Protein AF-A0A7R7FS50-F1 (afdb_monomer_lite)

Organism: NCBI:txid60035

Structure (mmCIF, N/CA/C/O backbone):
data_AF-A0A7R7FS50-F1
#
_entry.id   AF-A0A7R7FS50-F1
#
loop_
_atom_site.group_PDB
_atom_site.id
_atom_site.type_symbol
_atom_site.label_atom_id
_atom_site.label_alt_id
_atom_site.label_comp_id
_atom_site.label_asym_id
_atom_site.label_entity_id
_atom_site.label_seq_id
_atom_site.pdbx_PDB_ins_code
_atom_site.Cartn_x
_atom_site.Cartn_y
_atom_site.Cartn_z
_atom_site.occupancy
_atom_site.B_iso_or_equiv
_atom_site.auth_seq_id
_atom_site.auth_comp_id
_atom_site.auth_asym_id
_atom_site.auth_atom_id
_atom_site.pdbx_PDB_model_num
ATOM 1 N N . MET A 1 1 ? 11.900 14.984 -13.891 1.00 43.25 1 MET A N 1
ATOM 2 C CA . MET A 1 1 ? 12.044 14.914 -12.417 1.00 43.25 1 MET A CA 1
ATOM 3 C C . MET A 1 1 ? 12.716 13.586 -12.101 1.00 43.25 1 MET A C 1
ATOM 5 O O . MET A 1 1 ? 12.236 12.575 -12.598 1.00 43.25 1 MET A O 1
ATOM 9 N N . GLU A 1 2 ? 13.851 13.579 -11.398 1.00 36.06 2 GLU A N 1
ATOM 10 C CA . GLU A 1 2 ? 14.455 12.322 -10.924 1.00 36.06 2 GLU A CA 1
ATOM 11 C C . GLU A 1 2 ? 13.645 11.821 -9.727 1.00 36.06 2 GLU A C 1
ATOM 13 O O . GLU A 1 2 ? 13.355 12.593 -8.813 1.00 36.06 2 GLU A O 1
ATOM 18 N N . MET A 1 3 ? 13.233 10.554 -9.756 1.00 48.72 3 MET A N 1
ATOM 19 C CA . MET A 1 3 ? 12.526 9.918 -8.646 1.00 48.72 3 MET A CA 1
ATOM 20 C C . MET A 1 3 ? 13.465 8.904 -7.983 1.00 48.72 3 MET A C 1
ATOM 22 O O . MET A 1 3 ? 13.427 7.722 -8.329 1.00 48.72 3 MET A O 1
ATOM 26 N N . PRO A 1 4 ? 14.339 9.348 -7.057 1.00 40.06 4 PRO A N 1
ATOM 27 C CA . PRO A 1 4 ? 15.433 8.528 -6.529 1.00 40.06 4 PRO A CA 1
ATOM 28 C C . PRO A 1 4 ? 14.959 7.191 -5.937 1.00 40.06 4 PRO A C 1
ATOM 30 O O . PRO A 1 4 ? 15.647 6.187 -6.094 1.00 40.06 4 PRO A O 1
ATOM 33 N N . TRP A 1 5 ? 13.746 7.161 -5.375 1.00 49.28 5 TRP A N 1
ATOM 34 C CA . TRP A 1 5 ? 13.101 5.987 -4.777 1.00 49.28 5 TRP A CA 1
ATOM 35 C C . TRP A 1 5 ? 12.832 4.826 -5.745 1.00 49.28 5 TRP A C 1
ATOM 37 O O . TRP A 1 5 ? 12.858 3.676 -5.323 1.00 49.28 5 TRP A O 1
ATOM 47 N N . PHE A 1 6 ? 12.578 5.106 -7.028 1.00 50.28 6 PHE A N 1
ATOM 48 C CA . PHE A 1 6 ? 12.274 4.073 -8.029 1.00 50.28 6 PHE A CA 1
ATOM 49 C C . PHE A 1 6 ? 13.519 3.546 -8.751 1.00 50.28 6 PHE A C 1
ATOM 51 O O . PHE A 1 6 ? 13.531 2.425 -9.246 1.00 50.28 6 PHE A O 1
ATOM 58 N N . SER A 1 7 ? 14.598 4.333 -8.773 1.00 41.69 7 SER A N 1
ATOM 59 C CA . SER A 1 7 ? 15.843 4.012 -9.490 1.00 41.69 7 SER A CA 1
ATOM 60 C C . SER A 1 7 ? 16.731 2.957 -8.806 1.00 41.69 7 SER A C 1
ATOM 62 O O . SER A 1 7 ? 17.892 2.786 -9.179 1.00 41.69 7 SER A O 1
ATOM 64 N N . GLY A 1 8 ? 16.233 2.291 -7.758 1.00 39.88 8 GLY A N 1
ATOM 65 C CA . GLY A 1 8 ? 16.996 1.330 -6.957 1.00 39.88 8 GLY A CA 1
ATOM 66 C C . GLY A 1 8 ? 18.220 1.916 -6.242 1.00 39.88 8 GLY A C 1
ATOM 67 O O . GLY A 1 8 ? 19.091 1.177 -5.787 1.00 39.88 8 GLY A O 1
ATOM 68 N N . LYS A 1 9 ? 18.312 3.247 -6.139 1.00 36.94 9 LYS A N 1
ATOM 69 C CA . LYS A 1 9 ? 19.295 3.933 -5.302 1.00 36.94 9 LYS A CA 1
ATOM 70 C C . LYS A 1 9 ? 18.678 4.134 -3.928 1.00 36.94 9 LYS A C 1
ATOM 72 O O . LYS A 1 9 ? 17.971 5.112 -3.694 1.00 36.94 9 LYS A O 1
ATOM 77 N N . SER A 1 10 ? 18.960 3.201 -3.023 1.00 39.00 10 SER A N 1
ATOM 78 C CA . SER A 1 10 ? 18.678 3.372 -1.599 1.00 39.00 10 SER A CA 1
ATOM 79 C C . SER A 1 10 ? 19.151 4.764 -1.132 1.00 39.00 10 SER A C 1
ATOM 81 O O . SER A 1 10 ? 20.279 5.150 -1.467 1.00 39.00 10 SER A O 1
ATOM 83 N N . PRO A 1 11 ? 18.364 5.514 -0.331 1.00 37.94 11 PRO A N 1
ATOM 84 C CA . PRO A 1 11 ? 18.741 6.846 0.172 1.00 37.94 11 PRO A CA 1
ATOM 85 C C . PRO A 1 11 ? 20.027 6.850 1.007 1.00 37.94 11 PRO A C 1
ATOM 87 O O . PRO A 1 11 ? 20.570 7.904 1.324 1.00 37.94 11 PRO A O 1
ATOM 90 N N . LEU A 1 12 ? 20.497 5.661 1.385 1.00 40.88 12 LEU A N 1
ATOM 91 C CA . LEU A 1 12 ? 21.656 5.415 2.223 1.00 40.88 12 LEU A CA 1
ATOM 92 C C . LEU A 1 12 ? 22.654 4.505 1.498 1.00 40.88 12 LEU A C 1
ATOM 94 O O . LEU A 1 12 ? 23.043 3.456 1.999 1.00 40.88 12 LEU A O 1
ATOM 98 N N . SER A 1 13 ? 23.095 4.905 0.306 1.00 29.62 13 SER A N 1
ATOM 99 C CA . SER A 1 13 ? 24.403 4.452 -0.177 1.00 29.62 13 SER A CA 1
ATOM 100 C C . SER A 1 13 ? 25.470 5.274 0.559 1.00 29.62 13 SER A C 1
ATOM 102 O O . SER A 1 13 ? 25.465 6.500 0.417 1.00 29.62 13 SER A O 1
ATOM 104 N N . PRO A 1 14 ? 26.363 4.676 1.374 1.00 32.22 14 PRO A N 1
ATOM 105 C CA . PRO A 1 14 ? 27.350 5.454 2.101 1.00 32.22 14 PRO A CA 1
ATOM 106 C C . PRO A 1 14 ? 28.337 6.055 1.103 1.00 32.22 14 PRO A C 1
ATOM 108 O O . PRO A 1 14 ? 29.072 5.340 0.419 1.00 32.22 14 PRO A O 1
ATOM 111 N N . LEU A 1 15 ? 28.357 7.387 1.036 1.00 31.69 15 LEU A N 1
ATOM 112 C CA . LEU A 1 15 ? 29.462 8.132 0.451 1.00 31.69 15 LEU A CA 1
ATOM 113 C C . LEU A 1 15 ? 30.752 7.653 1.124 1.00 31.69 15 LEU A C 1
ATOM 115 O O . LEU A 1 15 ? 30.942 7.776 2.336 1.00 31.69 15 LEU A O 1
ATOM 119 N N . ARG A 1 16 ? 31.615 7.036 0.316 1.00 29.34 16 ARG A N 1
ATOM 120 C CA . ARG A 1 16 ? 32.958 6.615 0.704 1.00 29.34 16 ARG A CA 1
ATOM 121 C C . ARG A 1 16 ? 33.736 7.814 1.258 1.00 29.34 16 ARG A C 1
ATOM 123 O O . ARG A 1 16 ? 33.686 8.912 0.716 1.00 29.34 16 ARG A O 1
ATOM 130 N N . LYS A 1 17 ? 34.458 7.534 2.342 1.00 32.69 17 LYS A N 1
ATOM 131 C CA . LYS A 1 17 ? 35.290 8.427 3.155 1.00 32.69 17 LYS A CA 1
ATOM 132 C C . LYS A 1 17 ? 36.270 9.304 2.359 1.00 32.69 17 LYS A C 1
ATOM 134 O O . LYS A 1 17 ? 37.026 8.804 1.534 1.00 32.69 17 LYS A O 1
ATOM 139 N N . GLY A 1 18 ? 36.360 10.554 2.801 1.00 28.12 18 GLY A N 1
ATOM 140 C CA . GLY A 1 18 ? 37.523 11.449 2.769 1.00 28.12 18 GLY A CA 1
ATOM 141 C C . GLY A 1 18 ? 37.130 12.659 3.622 1.00 28.12 18 GLY A C 1
ATOM 142 O O . GLY A 1 18 ? 36.279 13.432 3.216 1.00 28.12 18 GLY A O 1
ATOM 143 N N . GLY A 1 19 ? 37.434 12.716 4.917 1.00 28.42 19 GLY A N 1
ATOM 144 C CA . GLY A 1 19 ? 38.768 12.965 5.448 1.00 28.42 19 GLY A CA 1
ATOM 145 C C . GLY A 1 19 ? 38.993 14.477 5.539 1.00 28.42 19 GLY A C 1
ATOM 146 O O . GLY A 1 19 ? 39.417 15.061 4.557 1.00 28.42 19 GLY A O 1
ATOM 147 N N . ASN A 1 20 ? 38.665 15.121 6.666 1.00 29.22 20 ASN A N 1
ATOM 148 C CA . ASN A 1 20 ? 39.651 15.703 7.585 1.00 29.22 20 ASN A CA 1
ATOM 149 C C . ASN A 1 20 ? 38.975 16.439 8.756 1.00 29.22 20 ASN A C 1
ATOM 151 O O . ASN A 1 20 ? 37.911 17.037 8.629 1.00 29.22 20 ASN A O 1
ATOM 155 N N . VAL A 1 21 ? 39.645 16.365 9.898 1.00 32.06 21 VAL A N 1
ATOM 156 C CA . VAL A 1 21 ? 39.327 16.990 11.185 1.00 32.06 21 VAL A CA 1
ATOM 157 C C . VAL A 1 21 ? 39.655 18.486 11.147 1.00 32.06 21 VAL A C 1
ATOM 159 O O . VAL A 1 21 ? 40.710 18.847 10.629 1.00 32.06 21 VAL A O 1
ATOM 162 N N . ARG A 1 22 ? 38.835 19.338 11.788 1.00 29.42 22 ARG A N 1
ATOM 163 C CA . ARG A 1 22 ? 39.325 20.441 12.643 1.00 29.42 22 ARG A CA 1
ATOM 164 C C . ARG A 1 22 ? 38.236 21.059 13.528 1.00 29.42 22 ARG A C 1
ATOM 166 O O . ARG A 1 22 ? 37.113 21.303 13.108 1.00 29.42 22 ARG A O 1
ATOM 173 N N . SER A 1 23 ? 38.650 21.264 14.770 1.00 28.98 23 SER A N 1
ATOM 174 C CA . SER A 1 23 ? 37.962 21.755 15.964 1.00 28.98 23 SER A CA 1
ATOM 175 C C . SER A 1 23 ? 37.723 23.275 15.951 1.00 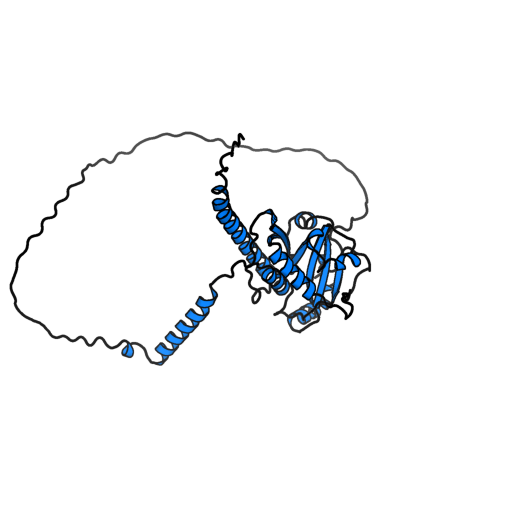28.98 23 SER A C 1
ATOM 177 O O . SER A 1 23 ? 38.496 23.999 15.328 1.00 28.98 23 SER A O 1
ATOM 179 N N . GLY A 1 24 ? 36.738 23.773 16.718 1.00 27.61 24 GLY A N 1
ATOM 180 C CA . GLY A 1 24 ? 36.554 25.217 16.950 1.00 27.61 24 GLY A CA 1
ATOM 181 C C . GLY A 1 24 ? 35.410 25.605 17.906 1.00 27.61 24 GLY A C 1
ATOM 182 O O . GLY A 1 24 ? 34.268 25.706 17.492 1.00 27.61 24 GLY A O 1
ATOM 183 N N . ALA A 1 25 ? 35.782 25.778 19.177 1.00 28.25 25 ALA A N 1
ATOM 184 C CA . ALA A 1 25 ? 35.252 26.561 20.311 1.00 28.25 25 ALA A CA 1
ATOM 185 C C . ALA A 1 25 ? 33.887 27.324 20.321 1.00 28.25 25 ALA A C 1
ATOM 187 O O . ALA A 1 25 ? 33.576 28.111 19.438 1.00 28.25 25 ALA A O 1
ATOM 188 N N . ALA A 1 26 ? 33.244 27.201 21.501 1.00 26.77 26 ALA A N 1
ATOM 189 C CA . ALA A 1 26 ? 32.673 28.226 22.410 1.00 26.77 26 ALA A CA 1
ATOM 190 C C . ALA A 1 26 ? 31.344 28.993 22.129 1.00 26.77 26 ALA A C 1
ATOM 192 O O . ALA A 1 26 ? 31.179 29.716 21.156 1.00 26.77 26 ALA A O 1
ATOM 193 N N . LEU A 1 27 ? 30.448 28.871 23.129 1.00 28.39 27 LEU A N 1
ATOM 194 C CA . LEU A 1 27 ? 29.268 29.679 23.539 1.00 28.39 27 LEU A CA 1
ATOM 195 C C . LEU A 1 27 ? 29.688 31.080 24.093 1.00 28.39 27 LEU A C 1
ATOM 197 O O . LEU A 1 27 ? 30.894 31.225 24.304 1.00 28.39 27 LEU A O 1
ATOM 201 N N . PRO A 1 28 ? 28.805 32.076 24.430 1.00 39.47 28 PRO A N 1
ATOM 202 C CA . PRO A 1 28 ? 27.454 31.926 25.027 1.00 39.47 28 PRO A CA 1
ATOM 203 C C . PRO A 1 28 ? 26.376 33.009 24.724 1.00 39.47 28 PRO A C 1
ATOM 205 O O . PRO A 1 28 ? 26.624 34.008 24.060 1.00 39.47 28 PRO A O 1
ATOM 208 N N . GLY A 1 29 ? 25.170 32.829 25.296 1.00 26.95 29 GLY A N 1
ATOM 209 C CA . GLY A 1 29 ? 24.178 33.904 25.473 1.00 26.95 29 GLY A CA 1
ATOM 210 C C . GLY A 1 29 ? 22.753 33.432 25.804 1.00 26.95 29 GLY A C 1
ATOM 211 O O . GLY A 1 29 ? 21.939 33.260 24.905 1.00 26.95 29 GLY A O 1
ATOM 212 N N . GLN A 1 30 ? 22.452 33.235 27.093 1.00 27.72 30 GLN A N 1
ATOM 213 C CA . GLN A 1 30 ? 21.102 33.053 27.653 1.00 27.72 30 GLN A CA 1
ATOM 214 C C . GLN A 1 30 ? 20.468 34.414 27.981 1.00 27.72 30 GLN A C 1
ATOM 216 O O . GLN A 1 30 ? 21.164 35.276 28.512 1.00 27.72 30 GLN A O 1
ATOM 221 N N . ILE A 1 31 ? 19.147 34.558 27.812 1.00 29.30 31 ILE A N 1
ATOM 222 C CA . ILE A 1 31 ? 18.320 35.454 28.640 1.00 29.30 31 ILE A CA 1
ATOM 223 C C . ILE A 1 31 ? 17.044 34.702 29.036 1.00 29.30 31 ILE A C 1
ATOM 225 O O . ILE A 1 31 ? 16.291 34.215 28.195 1.00 29.30 31 ILE A O 1
ATOM 229 N N . ALA A 1 32 ? 16.856 34.598 30.348 1.00 25.64 32 ALA A N 1
ATOM 230 C CA . ALA A 1 32 ? 15.690 34.081 31.046 1.00 25.64 32 ALA A CA 1
ATOM 231 C C . ALA A 1 32 ? 14.732 35.226 31.415 1.00 25.64 32 ALA A C 1
ATOM 233 O O . ALA A 1 32 ? 15.186 36.356 31.588 1.00 25.64 32 ALA A O 1
ATOM 234 N N . SER A 1 33 ? 13.441 34.932 31.617 1.00 29.06 33 SER A N 1
ATOM 235 C CA . SER A 1 33 ? 12.710 35.226 32.872 1.00 29.06 33 SER A CA 1
ATOM 236 C C . SER A 1 33 ? 11.187 35.018 32.742 1.00 29.06 33 SER A C 1
ATOM 238 O O . SER A 1 33 ? 10.494 35.719 32.015 1.00 29.06 33 SER A O 1
ATOM 240 N N . ASP A 1 34 ? 10.684 34.044 33.504 1.00 27.11 34 ASP A N 1
ATOM 241 C CA . ASP A 1 34 ? 9.393 34.055 34.220 1.00 27.11 34 ASP A CA 1
ATOM 242 C C . ASP A 1 34 ? 9.745 34.431 35.681 1.00 27.11 34 ASP A C 1
ATOM 244 O O . ASP A 1 34 ? 10.837 34.044 36.122 1.00 27.11 34 ASP A O 1
ATOM 248 N N . PRO A 1 35 ? 8.935 35.207 36.434 1.00 37.59 35 PRO A N 1
ATOM 249 C CA . PRO A 1 35 ? 8.005 34.562 37.371 1.00 37.59 35 PRO A CA 1
ATOM 250 C C . PRO A 1 35 ? 6.682 35.318 37.662 1.00 37.59 35 PRO A C 1
ATOM 252 O O . PRO A 1 35 ? 6.631 36.521 37.905 1.00 37.59 35 PRO A O 1
ATOM 255 N N . ARG A 1 36 ? 5.616 34.518 37.766 1.00 27.38 36 ARG A N 1
ATOM 256 C CA . ARG A 1 36 ? 4.450 34.566 38.687 1.00 27.38 36 ARG A CA 1
ATOM 257 C C . ARG A 1 36 ? 4.475 35.586 39.861 1.00 27.38 36 ARG A C 1
ATOM 259 O O . ARG A 1 36 ? 5.407 35.568 40.657 1.00 27.38 36 ARG A O 1
ATOM 266 N N . ASN A 1 37 ? 3.329 36.251 40.120 1.00 26.20 37 ASN A N 1
ATOM 267 C CA . ASN A 1 37 ? 2.380 36.018 41.251 1.00 26.20 37 ASN A CA 1
ATOM 268 C C . ASN A 1 37 ? 1.694 37.297 41.837 1.00 26.20 37 ASN A C 1
ATOM 270 O O . ASN A 1 37 ? 2.264 38.379 41.833 1.00 26.20 37 ASN A O 1
ATOM 274 N N . CYS A 1 38 ? 0.514 37.085 42.450 1.00 25.36 38 CYS A N 1
ATOM 275 C CA . CYS A 1 38 ? -0.166 37.865 43.516 1.00 25.36 38 CYS A CA 1
ATOM 276 C C . CYS A 1 38 ? -1.097 39.078 43.220 1.00 25.36 38 CYS A C 1
ATOM 278 O O . CYS A 1 38 ? -0.702 40.234 43.234 1.00 25.36 38 CYS A O 1
ATOM 280 N N . SER A 1 39 ? -2.400 38.767 43.120 1.00 26.92 39 SER A N 1
ATOM 281 C CA . SER A 1 39 ? -3.546 39.220 43.957 1.00 26.92 39 SER A CA 1
ATOM 282 C C . SER A 1 39 ? -3.493 40.557 44.741 1.00 26.92 39 SER A C 1
ATOM 284 O O . SER A 1 39 ? -2.691 40.685 45.662 1.00 26.92 39 SER A O 1
ATOM 286 N N . LYS A 1 40 ? -4.483 41.452 44.525 1.00 29.39 40 LYS A N 1
ATOM 287 C CA . LYS A 1 40 ? -5.576 41.835 45.474 1.00 29.39 40 LYS A CA 1
ATOM 288 C C . LYS A 1 40 ? -6.293 43.155 45.088 1.00 29.39 40 LYS A C 1
ATOM 290 O O . LYS A 1 40 ? -5.649 44.158 44.835 1.00 29.39 40 LYS A O 1
ATOM 295 N N . ASN A 1 41 ? -7.634 43.102 45.138 1.00 26.03 41 ASN A N 1
ATOM 296 C CA . ASN A 1 41 ? -8.652 44.105 45.533 1.00 26.03 41 ASN A CA 1
ATOM 297 C C . ASN A 1 41 ? -8.417 45.622 45.325 1.00 26.03 41 ASN A C 1
ATOM 299 O O . ASN A 1 41 ? -7.489 46.173 45.896 1.00 26.03 41 ASN A O 1
ATOM 303 N N . LEU A 1 42 ? -9.410 46.334 44.758 1.00 30.31 42 LEU A N 1
ATOM 304 C CA . LEU A 1 42 ? -10.340 47.204 45.519 1.00 30.31 42 LEU A CA 1
ATOM 305 C C . LEU A 1 42 ? -11.433 47.866 44.630 1.00 30.31 42 LEU A C 1
ATOM 307 O O . LEU A 1 42 ? -11.139 48.528 43.646 1.00 30.31 42 LEU A O 1
ATOM 311 N N . LEU A 1 43 ? -12.684 47.739 45.099 1.00 29.88 43 LEU A N 1
ATOM 312 C CA . LEU A 1 43 ? -13.812 48.696 45.076 1.00 29.88 43 LEU A CA 1
ATOM 313 C C . LEU A 1 43 ? -14.279 49.374 43.765 1.00 29.88 43 LEU A C 1
ATOM 315 O O . LEU A 1 43 ? -13.676 50.331 43.295 1.00 29.88 43 LEU A O 1
ATOM 319 N N . LYS A 1 44 ? -15.557 49.137 43.423 1.00 32.03 44 LYS A N 1
ATOM 320 C CA . LYS A 1 44 ? -16.601 50.173 43.593 1.00 32.03 44 LYS A CA 1
ATOM 321 C C . LYS A 1 44 ? -18.010 49.575 43.721 1.00 32.03 44 LYS A C 1
ATOM 323 O O . LYS A 1 44 ? -18.370 48.613 43.057 1.00 32.03 44 LYS A O 1
ATOM 328 N N . ARG A 1 45 ? -18.751 50.155 44.669 1.00 32.31 45 ARG A N 1
ATOM 329 C CA . ARG A 1 45 ? -20.096 49.815 45.154 1.00 32.31 45 ARG A CA 1
ATOM 330 C C . ARG A 1 45 ? -21.191 50.215 44.157 1.00 32.31 45 ARG A C 1
ATOM 332 O O . ARG A 1 45 ? -21.080 51.256 43.521 1.00 32.31 45 ARG A O 1
ATOM 339 N N . GLY A 1 46 ? -22.296 49.472 44.175 1.00 31.53 46 GLY A N 1
ATOM 340 C CA . GLY A 1 46 ? -23.603 49.865 43.643 1.00 31.53 46 GLY A CA 1
ATOM 341 C C . GLY A 1 46 ? -24.667 48.913 44.188 1.00 31.53 46 GLY A C 1
ATOM 342 O O . GLY A 1 46 ? -24.768 47.778 43.748 1.00 31.53 46 GLY A O 1
ATOM 343 N N . ASN A 1 47 ? -25.360 49.347 45.233 1.00 31.89 47 ASN A N 1
ATOM 344 C CA . ASN A 1 47 ? -26.277 48.584 46.077 1.00 31.89 47 ASN A CA 1
ATOM 345 C C . ASN A 1 47 ? -27.720 48.829 45.608 1.00 31.89 47 ASN A C 1
ATOM 347 O O . ASN A 1 47 ? -28.043 49.995 45.424 1.00 31.89 47 ASN A O 1
ATOM 351 N N . LEU A 1 48 ? -28.568 47.797 45.480 1.00 34.22 48 LEU A N 1
ATOM 352 C CA . LEU A 1 48 ? -30.007 47.841 45.819 1.00 34.22 48 LEU A CA 1
ATOM 353 C C . LEU A 1 48 ? -30.674 46.458 45.633 1.00 34.22 48 LEU A C 1
ATOM 355 O O . LEU A 1 48 ? -30.915 45.994 44.525 1.00 34.22 48 LEU A O 1
ATOM 359 N N . ARG A 1 49 ? -30.888 45.803 46.787 1.00 31.89 49 ARG A N 1
ATOM 360 C CA . ARG A 1 49 ? -32.090 45.079 47.275 1.00 31.89 49 ARG A CA 1
ATOM 361 C C . ARG A 1 49 ? -33.276 44.935 46.292 1.00 31.89 49 ARG A C 1
ATOM 363 O O . ARG A 1 49 ? -33.594 45.881 45.596 1.00 31.89 49 ARG A O 1
ATOM 370 N N . SER A 1 50 ? -34.108 43.890 46.293 1.00 31.44 50 SER A N 1
ATOM 371 C CA . SER A 1 50 ? -34.242 42.668 47.100 1.00 31.44 50 SER A CA 1
ATOM 372 C C . SER A 1 50 ? -35.521 41.915 46.670 1.00 31.44 50 SER A C 1
ATOM 374 O O . SER A 1 50 ? -36.467 42.549 46.219 1.00 31.44 50 SER A O 1
ATOM 376 N N . HIS A 1 51 ? -35.564 40.616 46.980 1.00 32.97 51 HIS A N 1
ATOM 377 C CA . HIS A 1 51 ? -36.742 39.767 47.246 1.00 32.97 51 HIS A CA 1
ATOM 378 C C . HIS A 1 51 ? -37.617 39.214 46.095 1.00 32.97 51 HIS A C 1
ATOM 380 O O . HIS A 1 51 ? -38.445 39.874 45.485 1.00 32.97 51 HIS A O 1
ATOM 386 N N . VAL A 1 52 ? -37.464 37.897 45.939 1.00 33.84 52 VAL A N 1
ATOM 387 C CA . VAL A 1 52 ? -38.397 36.849 45.469 1.00 33.84 52 VAL A CA 1
ATOM 388 C C . VAL A 1 52 ? -39.063 36.234 46.735 1.00 33.84 52 VAL A C 1
ATOM 390 O O . VAL A 1 52 ? -38.494 36.465 47.810 1.00 33.84 52 VAL A O 1
ATOM 393 N N . PRO A 1 53 ? -40.107 35.358 46.724 1.00 47.16 53 PRO A N 1
ATOM 394 C CA . PRO A 1 53 ? -41.189 34.997 45.770 1.00 47.16 53 PRO A CA 1
ATOM 395 C C . PRO A 1 53 ? -42.608 35.106 46.411 1.00 47.16 53 PRO A C 1
ATOM 397 O O . PRO A 1 53 ? -42.722 35.444 47.582 1.00 47.16 53 PRO A O 1
ATOM 400 N N . LEU A 1 54 ? -43.686 34.700 45.711 1.00 33.38 54 LEU A N 1
ATOM 401 C CA . LEU A 1 54 ? -44.547 33.562 46.127 1.00 33.38 54 LEU A CA 1
ATOM 402 C C . LEU A 1 54 ? -45.696 33.266 45.138 1.00 33.38 54 LEU A C 1
ATOM 404 O O . LEU A 1 54 ? -46.221 34.137 44.456 1.00 33.38 54 LEU A O 1
ATOM 408 N N . ARG A 1 55 ? -46.031 31.971 45.069 1.00 32.69 55 ARG A N 1
ATOM 409 C CA . ARG A 1 55 ? -47.071 31.311 44.262 1.00 32.69 55 ARG A CA 1
ATOM 410 C C . ARG A 1 55 ? -48.493 31.738 44.649 1.00 32.69 55 ARG A C 1
ATOM 412 O O . ARG A 1 55 ? -48.784 31.875 45.829 1.00 32.69 55 ARG A O 1
ATOM 419 N N . GLY A 1 56 ? -49.405 31.691 43.676 1.00 30.48 56 GLY A N 1
ATOM 420 C CA . GLY A 1 56 ? -50.844 31.546 43.915 1.00 30.48 56 GLY A CA 1
ATOM 421 C C . GLY A 1 56 ? -51.609 31.269 42.620 1.00 30.48 56 GLY A C 1
ATOM 422 O O . GLY A 1 56 ? -51.773 32.161 41.800 1.00 30.48 56 GLY A O 1
ATOM 423 N N . LYS A 1 57 ? -52.047 30.020 42.419 1.00 34.12 57 LYS A N 1
ATOM 424 C CA . LYS A 1 57 ? -53.087 29.656 41.443 1.00 34.12 57 LYS A CA 1
ATOM 425 C C . LYS A 1 57 ? -54.447 29.893 42.101 1.00 34.12 57 LYS A C 1
ATOM 427 O O . LYS A 1 57 ? -54.629 29.397 43.204 1.00 34.12 57 LYS A O 1
ATOM 432 N N . CYS A 1 58 ? -55.387 30.511 41.391 1.00 29.38 58 CYS A N 1
ATOM 433 C CA . CYS A 1 58 ? -56.826 30.315 41.585 1.00 29.38 58 CYS A CA 1
ATOM 434 C C . CYS A 1 58 ? -57.547 30.492 40.241 1.00 29.38 58 CYS A C 1
ATOM 436 O O . CYS A 1 58 ? -57.323 31.461 39.522 1.00 29.38 58 CYS A O 1
ATOM 438 N N . THR A 1 59 ? -58.383 29.514 39.917 1.00 34.25 59 THR A N 1
ATOM 439 C CA . THR A 1 59 ? -59.304 29.436 38.778 1.00 34.25 59 THR A CA 1
ATOM 440 C C . THR A 1 59 ? -60.737 29.551 39.293 1.00 34.25 59 THR A C 1
ATOM 442 O O . THR A 1 59 ? -61.072 28.821 40.220 1.00 34.25 59 THR A O 1
ATOM 445 N N . GLN A 1 60 ? -61.570 30.381 38.662 1.00 32.56 60 GLN A N 1
ATOM 446 C CA . GLN A 1 60 ? -63.050 30.353 38.633 1.00 32.56 60 GLN A CA 1
ATOM 447 C C . GLN A 1 60 ? -63.449 31.255 37.445 1.00 32.56 60 GLN A C 1
ATOM 449 O O . GLN A 1 60 ? -62.944 32.368 37.360 1.00 32.56 60 GLN A O 1
ATOM 454 N N . SER A 1 61 ? -64.028 30.770 36.341 1.00 31.33 61 SER A N 1
ATOM 455 C CA . SER A 1 61 ? -65.357 30.178 36.083 1.00 31.33 61 SER A CA 1
ATOM 456 C C . SER A 1 61 ? -66.456 31.219 35.820 1.00 31.33 61 SER A C 1
ATOM 458 O O . SER A 1 61 ? -66.598 32.167 36.583 1.00 31.33 61 SER A O 1
ATOM 460 N N . ASN A 1 62 ? -67.263 30.906 34.794 1.00 31.97 62 ASN A N 1
ATOM 461 C CA . ASN A 1 62 ? -68.542 31.493 34.358 1.00 31.97 62 ASN A CA 1
ATOM 462 C C . ASN A 1 62 ? -68.453 32.704 33.421 1.00 31.97 62 ASN A C 1
ATOM 464 O O . ASN A 1 62 ? -67.601 33.564 33.582 1.00 31.97 62 ASN A O 1
ATOM 468 N N . GLU A 1 63 ? -69.388 32.944 32.511 1.00 33.00 63 GLU A N 1
ATOM 469 C CA . GLU A 1 63 ? -70.217 32.158 31.583 1.00 33.00 63 GLU A CA 1
ATOM 470 C C . GLU A 1 63 ? -70.934 33.240 30.745 1.00 33.00 63 GLU A C 1
ATOM 472 O O . GLU A 1 63 ? -71.187 34.330 31.248 1.00 33.00 63 GLU A O 1
ATOM 477 N N . PHE A 1 64 ? -71.294 32.922 29.500 1.00 32.06 64 PHE A N 1
ATOM 478 C CA . PHE A 1 64 ? -72.391 33.539 28.733 1.00 32.06 64 PHE A CA 1
ATOM 479 C C . PHE A 1 64 ? -72.401 35.065 28.452 1.00 32.06 64 PHE A C 1
ATOM 481 O O . PHE A 1 64 ? -72.763 35.883 29.285 1.00 32.06 64 PHE A O 1
ATOM 488 N N . SER A 1 65 ? -72.268 35.451 27.177 1.00 34.25 65 SER A N 1
ATOM 489 C CA . SER A 1 65 ? -73.444 35.704 26.323 1.00 34.25 65 SER A CA 1
ATOM 490 C C . SER A 1 65 ? -73.034 36.151 24.914 1.00 34.25 65 SER A C 1
ATOM 492 O O . SER A 1 65 ? -72.051 36.857 24.705 1.00 34.25 65 SER A O 1
ATOM 494 N N . LYS A 1 66 ? -73.806 35.674 23.940 1.00 40.91 66 LYS A N 1
ATOM 495 C CA . LYS A 1 66 ? -73.671 35.855 22.494 1.00 40.91 66 LYS A CA 1
ATOM 496 C C . LYS A 1 66 ? -73.965 37.304 22.094 1.00 40.91 66 LYS A C 1
ATOM 498 O O . LYS A 1 66 ? -74.925 37.873 22.596 1.00 40.91 66 LYS A O 1
ATOM 503 N N . ASN A 1 67 ? -73.247 37.819 21.095 1.00 38.09 67 ASN A N 1
ATOM 504 C CA . ASN A 1 67 ? -73.869 38.487 19.947 1.00 38.09 67 ASN A CA 1
ATOM 505 C C . ASN A 1 67 ? -72.869 38.671 18.791 1.00 38.09 67 ASN A C 1
ATOM 507 O O . ASN A 1 67 ? -71.806 39.246 18.982 1.00 38.09 67 ASN A O 1
ATOM 511 N N . SER A 1 68 ? -73.259 38.132 17.623 1.00 38.06 68 SER A N 1
ATOM 512 C CA . SER A 1 68 ? -73.057 38.635 16.245 1.00 38.06 68 SER A CA 1
ATOM 513 C C . SER A 1 68 ? -71.711 39.306 15.914 1.00 38.06 68 SER A C 1
ATOM 515 O O . SER A 1 68 ? -71.377 40.337 16.476 1.00 38.06 68 SER A O 1
ATOM 517 N N . VAL A 1 69 ? -70.915 38.865 14.938 1.00 38.16 69 VAL A N 1
ATOM 518 C CA . VAL A 1 69 ? -71.234 38.728 13.507 1.00 38.16 69 VAL A CA 1
ATOM 519 C C . VAL A 1 69 ? -70.202 37.763 12.900 1.00 38.16 69 VAL A C 1
ATOM 521 O O . VAL A 1 69 ? -69.008 38.052 12.925 1.00 38.16 69 VAL A O 1
ATOM 524 N N . ILE A 1 70 ? -70.623 36.628 12.331 1.00 39.06 70 ILE A N 1
ATOM 525 C CA . ILE A 1 70 ? -69.727 35.809 11.498 1.00 39.06 70 ILE A CA 1
ATOM 526 C C . ILE A 1 70 ? -69.760 36.406 10.092 1.00 39.06 70 ILE A C 1
ATOM 528 O O . ILE A 1 70 ? -70.633 36.090 9.286 1.00 39.06 70 ILE A O 1
ATOM 532 N N . VAL A 1 71 ? -68.805 37.288 9.796 1.00 43.53 71 VAL A N 1
ATOM 533 C CA . VAL A 1 71 ? -68.448 37.605 8.412 1.00 43.53 71 VAL A CA 1
ATOM 534 C C . VAL A 1 71 ? -67.821 36.337 7.841 1.00 43.53 71 VAL A C 1
ATOM 536 O O . VAL A 1 71 ? -66.694 35.982 8.182 1.00 43.53 71 VAL A O 1
ATOM 539 N N . SER A 1 72 ? -68.563 35.620 6.998 1.00 45.12 72 SER A N 1
ATOM 540 C CA . SER A 1 72 ? -68.035 34.492 6.229 1.00 45.12 72 SER A CA 1
ATOM 541 C C . SER A 1 72 ? -67.127 35.023 5.119 1.00 45.12 72 SER A C 1
ATOM 543 O O . SER A 1 72 ? -67.473 35.044 3.942 1.00 45.12 72 SER A O 1
ATOM 545 N N . SER A 1 73 ? -65.946 35.495 5.506 1.00 45.03 73 SER A N 1
ATOM 546 C CA . SER A 1 73 ? -64.818 35.636 4.599 1.00 45.03 73 SER A CA 1
ATOM 547 C C . SER A 1 73 ? -64.176 34.257 4.491 1.00 45.03 73 SER A C 1
ATOM 549 O O . SER A 1 73 ? -63.212 33.949 5.195 1.00 45.03 73 SER A O 1
ATOM 551 N N . ARG A 1 74 ? -64.695 33.403 3.599 1.00 46.66 74 ARG A N 1
ATOM 552 C CA . ARG A 1 74 ? -63.844 32.373 2.991 1.00 46.66 74 ARG A CA 1
ATOM 553 C C . ARG A 1 74 ? -62.769 33.124 2.212 1.00 46.66 74 ARG A C 1
ATOM 555 O O . ARG A 1 74 ? -62.934 33.412 1.031 1.00 46.66 74 ARG A O 1
ATOM 562 N N . ALA A 1 75 ? -61.675 33.463 2.885 1.00 50.12 75 ALA A N 1
ATOM 563 C CA . ALA A 1 75 ? -60.427 33.699 2.196 1.00 50.12 75 ALA A CA 1
ATOM 564 C C . ALA A 1 75 ? -60.131 32.387 1.467 1.00 50.12 75 ALA A C 1
ATOM 566 O O . ALA A 1 75 ? -59.822 31.375 2.097 1.00 50.12 75 ALA A O 1
ATOM 567 N N . ASN A 1 76 ? -60.334 32.378 0.149 1.00 56.41 76 ASN A N 1
ATOM 568 C CA . ASN A 1 76 ? -59.769 31.359 -0.717 1.00 56.41 76 ASN A CA 1
ATOM 569 C C . ASN A 1 76 ? -58.265 31.407 -0.464 1.00 56.41 76 ASN A C 1
ATOM 571 O O . ASN A 1 76 ? -57.584 32.273 -1.005 1.00 56.41 76 ASN A O 1
ATOM 575 N N . VAL A 1 77 ? -57.751 30.528 0.396 1.00 59.00 77 VAL A N 1
ATOM 576 C CA . VAL A 1 77 ? -56.324 30.234 0.406 1.00 59.00 77 VAL A CA 1
ATOM 577 C C . VAL A 1 77 ? -56.101 29.583 -0.951 1.00 59.00 77 VAL A C 1
ATOM 579 O O . VAL A 1 77 ? -56.659 28.505 -1.183 1.00 59.00 77 VAL A O 1
ATOM 582 N N . PRO A 1 78 ? -55.408 30.240 -1.895 1.00 58.41 78 PRO A N 1
ATOM 583 C CA . PRO A 1 78 ? -55.150 29.608 -3.169 1.00 58.41 78 PRO A CA 1
ATOM 584 C C . PRO A 1 78 ? -54.419 28.309 -2.854 1.00 58.41 78 PRO A C 1
ATOM 586 O O . PRO A 1 78 ? -53.475 28.312 -2.056 1.00 58.41 78 PRO A O 1
ATOM 589 N N . ALA A 1 79 ? -54.878 27.193 -3.422 1.00 60.34 79 ALA A N 1
ATOM 590 C CA . ALA A 1 79 ? -54.112 25.963 -3.349 1.00 60.34 79 ALA A CA 1
ATOM 591 C C . ALA A 1 79 ? -52.668 26.303 -3.743 1.00 60.34 79 ALA A C 1
ATOM 593 O O . ALA A 1 79 ? -52.450 27.083 -4.672 1.00 60.34 79 ALA A O 1
ATOM 594 N N . LEU A 1 80 ? -51.677 25.730 -3.053 1.00 52.78 80 LEU A N 1
ATOM 595 C CA . LEU A 1 80 ? -50.242 25.906 -3.342 1.00 52.78 80 LEU A CA 1
ATOM 596 C C . LEU A 1 80 ? -49.909 25.720 -4.849 1.00 52.78 80 LEU A C 1
ATOM 598 O O . LEU A 1 80 ? -48.880 26.176 -5.356 1.00 52.78 80 LEU A O 1
ATOM 602 N N . GLU A 1 81 ? -50.839 25.098 -5.577 1.00 54.28 81 GLU A N 1
ATOM 603 C CA . GLU A 1 81 ? -50.982 25.012 -7.025 1.00 54.28 81 GLU A CA 1
ATOM 604 C C . GLU A 1 81 ? -51.025 26.337 -7.819 1.00 54.28 81 GLU A C 1
ATOM 606 O O . GLU A 1 81 ? -50.704 26.301 -9.011 1.00 54.28 81 GLU A O 1
ATOM 611 N N . SER A 1 82 ? -51.274 27.504 -7.219 1.00 56.41 82 SER A N 1
ATOM 612 C CA . SER A 1 82 ? -51.333 28.784 -7.953 1.00 56.41 82 SER A CA 1
ATOM 613 C C . SER A 1 82 ? -50.130 29.715 -7.750 1.00 56.41 82 SER A C 1
ATOM 615 O O . SER A 1 82 ? -50.098 30.790 -8.339 1.00 56.41 82 SER A O 1
ATOM 617 N N . LEU A 1 83 ? -49.153 29.344 -6.916 1.00 62.59 83 LEU A N 1
ATOM 618 C CA . LEU A 1 83 ? -48.078 30.265 -6.509 1.00 62.59 83 LEU A CA 1
ATOM 619 C C . LEU A 1 83 ? -46.778 30.139 -7.321 1.00 62.59 83 LEU A C 1
ATOM 621 O O . LEU A 1 83 ? -45.940 31.032 -7.262 1.00 62.59 83 LEU A O 1
ATOM 625 N N . LEU A 1 84 ? -46.590 29.061 -8.090 1.00 68.75 84 LEU A N 1
ATOM 626 C CA . LEU A 1 84 ? -45.371 28.832 -8.875 1.00 68.75 84 LEU A CA 1
ATOM 627 C C . LEU A 1 84 ? -45.718 28.275 -10.264 1.00 68.75 84 LEU A C 1
ATOM 629 O O . LEU A 1 84 ? -46.502 27.325 -10.350 1.00 68.75 84 LEU A O 1
ATOM 633 N N . PRO A 1 85 ? -45.129 28.805 -11.354 1.00 82.94 85 PRO A N 1
ATOM 634 C CA . PRO A 1 85 ? -45.341 28.263 -12.691 1.00 82.94 85 PRO A CA 1
ATOM 635 C C . PRO A 1 85 ? -44.862 26.807 -12.762 1.00 82.94 85 PRO A C 1
ATOM 637 O O . PRO A 1 85 ? -43.909 26.414 -12.086 1.00 82.94 85 PRO A O 1
ATOM 640 N N . ARG A 1 86 ? -45.502 25.992 -13.611 1.00 80.25 86 ARG A N 1
ATOM 641 C CA . ARG A 1 86 ? -45.233 24.544 -13.749 1.00 80.25 86 ARG A CA 1
ATOM 642 C C . ARG A 1 86 ? -43.741 24.224 -13.928 1.00 80.25 86 ARG A C 1
ATOM 644 O O . ARG A 1 86 ? -43.256 23.244 -13.376 1.00 80.25 86 ARG A O 1
ATOM 651 N N . GLN A 1 87 ? -43.008 25.087 -14.633 1.00 80.69 87 GLN A N 1
ATOM 652 C CA . GLN A 1 87 ? -41.562 24.967 -14.839 1.00 80.69 87 GLN A CA 1
ATOM 653 C C . GLN A 1 87 ? -40.761 25.130 -13.534 1.00 80.69 87 GLN A C 1
ATOM 655 O O . GLN A 1 87 ? -39.862 24.338 -13.266 1.00 80.69 87 GLN A O 1
ATOM 660 N N . ALA A 1 88 ? -41.131 26.087 -12.676 1.00 85.88 88 ALA A N 1
ATOM 661 C CA . ALA A 1 88 ? -40.486 26.298 -11.379 1.00 85.88 88 ALA A CA 1
ATOM 662 C C . ALA A 1 88 ? -40.733 25.127 -10.414 1.00 85.88 88 ALA A C 1
ATOM 664 O O . ALA A 1 88 ? -39.835 24.756 -9.665 1.00 85.88 88 ALA A O 1
ATOM 665 N N . ARG A 1 89 ? -41.906 24.479 -10.480 1.00 85.75 89 ARG A N 1
ATOM 666 C CA . ARG A 1 89 ? -42.174 23.243 -9.719 1.00 85.75 89 ARG A CA 1
ATOM 667 C C . ARG A 1 89 ? -41.295 22.087 -10.166 1.00 85.75 89 ARG A C 1
ATOM 669 O O . ARG A 1 89 ? -40.716 21.415 -9.324 1.00 85.75 89 ARG A O 1
ATOM 676 N N . MET A 1 90 ? -41.170 21.879 -11.476 1.00 88.50 90 MET A N 1
ATOM 677 C CA . MET A 1 90 ? -40.313 20.821 -12.016 1.00 88.50 90 MET A CA 1
ATOM 678 C C . MET A 1 90 ? -38.842 21.050 -11.656 1.00 88.50 90 MET A C 1
ATOM 680 O O . MET A 1 90 ? -38.165 20.107 -11.261 1.00 88.50 90 MET A O 1
ATOM 684 N N . LEU A 1 91 ? -38.366 22.299 -11.711 1.00 91.06 91 LEU A N 1
ATOM 685 C CA . LEU A 1 91 ? -37.009 22.656 -11.287 1.00 91.06 91 LEU A CA 1
ATOM 686 C C . LEU A 1 91 ? -36.787 22.446 -9.785 1.00 91.06 91 LEU A C 1
ATOM 688 O O . LEU A 1 91 ? -35.724 21.972 -9.394 1.00 91.06 91 LEU A O 1
ATOM 692 N N . LEU A 1 92 ? -37.778 22.754 -8.947 1.00 92.19 92 LEU A N 1
ATOM 693 C CA . LEU A 1 92 ? -37.687 22.575 -7.497 1.00 92.19 92 LEU A CA 1
ATOM 694 C C . LEU A 1 92 ? -37.752 21.094 -7.094 1.00 92.19 92 LEU A C 1
ATOM 696 O O . LEU A 1 92 ? -37.020 20.668 -6.207 1.00 92.19 92 LEU A O 1
ATOM 700 N N . ILE A 1 93 ? -38.562 20.287 -7.784 1.00 91.88 93 ILE A N 1
ATOM 701 C CA . ILE A 1 93 ? -38.573 18.826 -7.619 1.00 91.88 93 ILE A CA 1
ATOM 702 C C . ILE A 1 93 ? -37.228 18.241 -8.060 1.00 91.88 93 ILE A C 1
ATOM 704 O O . ILE A 1 93 ? -36.648 17.440 -7.333 1.00 91.88 93 ILE A O 1
ATOM 708 N N . PHE A 1 94 ? -36.695 18.670 -9.207 1.00 92.62 94 PHE A N 1
ATOM 709 C CA . PHE A 1 94 ? -35.400 18.199 -9.695 1.00 92.62 94 PHE A CA 1
ATOM 710 C C . PHE A 1 94 ? -34.248 18.602 -8.764 1.00 92.62 94 PHE A C 1
ATOM 712 O O . PHE A 1 94 ? -33.393 17.771 -8.462 1.00 92.62 94 PHE A O 1
ATOM 719 N N . SER A 1 95 ? -34.236 19.838 -8.251 1.00 91.06 95 SER A N 1
ATOM 720 C CA . SER A 1 95 ? -33.213 20.286 -7.299 1.00 91.06 95 SER A CA 1
ATOM 721 C C . SER A 1 95 ? -33.306 19.534 -5.973 1.00 91.06 95 SER A C 1
ATOM 723 O O . SER A 1 95 ? -32.278 19.129 -5.436 1.00 91.06 95 SER A O 1
ATOM 725 N N . LEU A 1 96 ? -34.520 19.270 -5.479 1.00 91.19 96 LEU A N 1
ATOM 726 C CA . LEU A 1 96 ? -34.744 18.484 -4.269 1.00 91.19 96 LEU A CA 1
ATOM 727 C C . LEU A 1 96 ? -34.326 17.019 -4.463 1.00 91.19 96 LEU A C 1
ATOM 729 O O . LEU A 1 96 ? -33.674 16.457 -3.587 1.00 91.19 96 LEU A O 1
ATOM 733 N N . MET A 1 97 ? -34.630 16.414 -5.615 1.00 89.81 97 MET A N 1
ATOM 734 C CA . MET A 1 97 ? -34.165 15.067 -5.966 1.00 89.81 97 MET A CA 1
ATOM 735 C C . MET A 1 97 ? -32.639 15.002 -6.073 1.00 89.81 97 MET A C 1
ATOM 737 O O . MET A 1 97 ? -32.037 14.056 -5.570 1.00 89.81 97 MET A O 1
ATOM 741 N N . LEU A 1 98 ? -32.002 16.011 -6.672 1.00 88.44 98 LEU A N 1
ATOM 742 C CA . LEU A 1 98 ? -30.545 16.105 -6.748 1.00 88.44 98 LEU A CA 1
ATOM 743 C C . LEU A 1 98 ? -29.920 16.272 -5.353 1.00 88.44 98 LEU A C 1
ATOM 745 O O . LEU A 1 98 ? -28.949 15.591 -5.037 1.00 88.44 98 LEU A O 1
ATOM 749 N N . LEU A 1 99 ? -30.501 17.111 -4.492 1.00 86.12 99 LEU A N 1
ATOM 750 C CA . LEU A 1 99 ? -30.086 17.276 -3.093 1.00 86.12 99 LEU A CA 1
ATOM 751 C C . LEU A 1 99 ? -30.236 15.975 -2.291 1.00 86.12 99 LEU A C 1
ATOM 753 O O . LEU A 1 99 ? -29.334 15.624 -1.535 1.00 86.12 99 LEU A O 1
ATOM 757 N N . LEU A 1 100 ? -31.330 15.231 -2.481 1.00 81.00 100 LEU A N 1
ATOM 758 C CA . LEU A 1 100 ? -31.555 13.926 -1.846 1.00 81.00 100 LEU A CA 1
ATOM 759 C C . LEU A 1 100 ? -30.553 12.868 -2.337 1.00 81.00 100 LEU A C 1
ATOM 761 O O . LEU A 1 100 ? -30.011 12.121 -1.523 1.00 81.00 100 LEU A O 1
ATOM 765 N N . MET A 1 101 ? -30.245 12.845 -3.638 1.00 77.12 101 MET A N 1
ATOM 766 C CA . MET A 1 101 ? -29.209 11.976 -4.215 1.00 77.12 101 MET A CA 1
ATOM 767 C C . MET A 1 101 ? -27.810 12.313 -3.680 1.00 77.12 101 MET A C 1
ATOM 769 O O . MET A 1 101 ? -27.022 11.411 -3.405 1.00 77.12 101 MET A O 1
ATOM 773 N N . LEU A 1 102 ? -27.505 13.598 -3.472 1.00 72.38 102 LEU A N 1
ATOM 774 C CA . LEU A 1 102 ? -26.238 14.043 -2.881 1.00 72.38 102 LEU A CA 1
ATOM 775 C C . LEU A 1 102 ? -26.158 13.754 -1.369 1.00 72.38 102 LEU A C 1
ATOM 777 O O . LEU A 1 102 ? -25.079 13.440 -0.867 1.00 72.38 102 LEU A O 1
ATOM 781 N N . ALA A 1 103 ? -27.280 13.811 -0.642 1.00 66.50 103 ALA A N 1
ATOM 782 C CA . ALA A 1 103 ? -27.337 13.532 0.796 1.00 66.50 103 ALA A CA 1
ATOM 783 C C . ALA A 1 103 ? -27.217 12.031 1.133 1.00 66.50 103 ALA A C 1
ATOM 785 O O . ALA A 1 103 ? -26.669 11.679 2.180 1.00 66.50 103 ALA A O 1
ATOM 786 N N . GLY A 1 104 ? -27.666 11.140 0.240 1.00 58.12 104 GLY A N 1
ATOM 787 C CA . GLY A 1 104 ? -27.586 9.682 0.416 1.00 58.12 104 GLY A CA 1
ATOM 788 C C . GLY A 1 104 ? -26.161 9.110 0.467 1.00 58.12 104 GLY A C 1
ATOM 789 O O . GLY A 1 104 ? -25.962 8.003 0.963 1.00 58.12 104 GLY A O 1
ATOM 790 N N . CYS A 1 105 ? -25.157 9.871 0.023 1.00 55.91 105 CYS A N 1
ATOM 791 C CA . CYS A 1 105 ? -23.748 9.460 0.003 1.00 55.91 105 CYS A CA 1
ATOM 792 C C . CYS A 1 105 ? -22.963 9.825 1.278 1.00 55.91 105 CYS A C 1
ATOM 794 O O . CYS A 1 105 ? -21.777 9.518 1.369 1.00 55.91 105 CYS A O 1
ATOM 796 N N . ALA A 1 106 ? -23.585 10.486 2.263 1.00 56.59 106 ALA A N 1
ATOM 797 C CA . ALA A 1 106 ? -22.886 10.977 3.456 1.00 56.59 106 ALA A CA 1
ATOM 798 C C . ALA A 1 106 ? -22.758 9.944 4.595 1.00 56.59 106 ALA A C 1
ATOM 800 O O . ALA A 1 106 ? -22.134 10.230 5.620 1.00 56.59 106 ALA A O 1
ATOM 801 N N . ALA A 1 107 ? -23.321 8.740 4.444 1.00 64.44 107 ALA A N 1
ATOM 802 C CA . ALA A 1 107 ? -23.068 7.648 5.377 1.00 64.44 107 ALA A CA 1
ATOM 803 C C . ALA A 1 107 ? -21.614 7.172 5.211 1.00 64.44 107 ALA A C 1
ATOM 805 O O . ALA A 1 107 ? -21.292 6.417 4.295 1.00 64.44 107 ALA A O 1
ATOM 806 N N . GLY A 1 108 ? -20.724 7.653 6.083 1.00 71.19 108 GLY A N 1
ATOM 807 C CA . GLY A 1 108 ? -19.311 7.278 6.074 1.00 71.19 108 GLY A CA 1
ATOM 808 C C . GLY A 1 108 ? -19.120 5.762 6.173 1.00 71.19 108 GLY A C 1
ATOM 809 O O . GLY A 1 108 ? -19.841 5.079 6.910 1.00 71.19 108 GLY A O 1
ATOM 810 N N . LYS A 1 109 ? -18.141 5.232 5.429 1.00 86.88 109 LYS A N 1
ATOM 811 C CA . LYS A 1 109 ? -17.748 3.821 5.531 1.00 86.88 109 LYS A CA 1
ATOM 812 C C . LYS A 1 109 ? -17.335 3.505 6.969 1.00 86.88 109 LYS A C 1
ATOM 814 O O . LYS A 1 109 ? -16.756 4.344 7.651 1.00 86.88 109 LYS A O 1
ATOM 819 N N . LYS A 1 110 ? -17.624 2.284 7.415 1.00 92.12 110 LYS A N 1
ATOM 820 C CA . LYS A 1 110 ? -17.241 1.776 8.739 1.00 92.12 110 LYS A CA 1
ATOM 821 C C . LYS A 1 110 ? -16.175 0.701 8.594 1.00 92.12 110 LYS A C 1
ATOM 823 O O . LYS A 1 110 ? -16.089 0.048 7.556 1.00 92.12 110 LYS A O 1
ATOM 828 N N . TRP A 1 111 ? -15.399 0.502 9.652 1.00 95.12 111 TRP A N 1
ATOM 829 C CA . TRP A 1 111 ? -14.464 -0.614 9.739 1.00 95.12 111 TRP A CA 1
ATOM 830 C C . TRP A 1 111 ? -15.181 -1.967 9.611 1.00 95.12 111 TRP A C 1
ATOM 832 O O . TRP A 1 111 ? -16.210 -2.174 10.256 1.00 95.12 111 TRP A O 1
ATOM 842 N N . LYS A 1 112 ? -14.622 -2.884 8.809 1.00 92.75 112 LYS A N 1
ATOM 843 C CA . LYS A 1 112 ? -15.214 -4.213 8.546 1.00 92.75 112 LYS A CA 1
ATOM 844 C C . LYS A 1 112 ? -14.605 -5.350 9.385 1.00 92.75 112 LYS A C 1
ATOM 846 O O . LYS A 1 112 ? -15.317 -6.292 9.700 1.00 92.75 112 LYS A O 1
ATOM 851 N N . TYR A 1 113 ? -13.342 -5.225 9.807 1.00 93.62 113 TYR A N 1
ATOM 852 C CA . TYR A 1 113 ? -12.596 -6.274 10.527 1.00 93.62 113 TYR A CA 1
ATOM 853 C C . TYR A 1 113 ? -11.799 -5.697 11.707 1.00 93.62 113 TYR A C 1
ATOM 855 O O . TYR A 1 113 ? -10.566 -5.744 11.727 1.00 93.62 113 TYR A O 1
ATOM 863 N N . LEU A 1 114 ? -12.482 -5.079 12.676 1.00 93.12 114 LEU A N 1
ATOM 864 C CA . LEU A 1 114 ? -11.800 -4.537 13.856 1.00 93.12 114 LEU A CA 1
ATOM 865 C C . LEU A 1 114 ? -11.175 -5.670 14.691 1.00 93.12 114 LEU A C 1
ATOM 867 O O . LEU A 1 114 ? -11.874 -6.638 14.982 1.00 93.12 114 LEU A O 1
ATOM 871 N N . PRO A 1 115 ? -9.909 -5.537 15.127 1.00 92.44 115 PRO A N 1
ATOM 872 C CA . PRO A 1 115 ? -9.315 -6.420 16.128 1.00 92.44 115 PRO A CA 1
ATOM 873 C C . PRO A 1 115 ? -10.205 -6.533 17.369 1.00 92.44 115 PRO A C 1
ATOM 875 O O . PRO A 1 115 ? -10.565 -5.509 17.963 1.00 92.44 115 PRO A O 1
ATOM 878 N N . ALA A 1 116 ? -10.525 -7.754 17.804 1.00 89.12 116 ALA A N 1
ATOM 879 C CA . ALA A 1 116 ? -11.310 -7.960 19.020 1.00 89.12 116 ALA A CA 1
ATOM 880 C C . ALA A 1 116 ? -10.476 -7.671 20.279 1.00 89.12 116 ALA A C 1
ATOM 882 O O . ALA A 1 116 ? -10.992 -7.220 21.306 1.00 89.12 116 ALA A O 1
ATOM 883 N N . SER A 1 117 ? -9.159 -7.885 20.206 1.00 89.62 117 SER A N 1
ATOM 884 C CA . SER A 1 117 ? -8.225 -7.670 21.313 1.00 89.62 117 SER A CA 1
ATOM 885 C C . SER A 1 117 ? -6.880 -7.113 20.836 1.00 89.62 117 SER A C 1
ATOM 887 O O . SER A 1 117 ? -6.593 -7.099 19.645 1.00 89.62 117 SER A O 1
ATOM 889 N N . LYS A 1 118 ? -6.017 -6.683 21.776 1.00 88.94 118 LYS A N 1
ATOM 890 C CA . LYS A 1 118 ? -4.657 -6.220 21.433 1.00 88.94 118 LYS A CA 1
ATOM 891 C C . LYS A 1 118 ? -3.804 -7.338 20.828 1.00 88.94 118 LYS A C 1
ATOM 893 O O . LYS A 1 118 ? -2.921 -7.051 20.035 1.00 88.94 118 LYS A O 1
ATOM 898 N N . ALA A 1 119 ? -4.051 -8.591 21.212 1.00 90.38 119 ALA A N 1
ATOM 899 C CA . ALA A 1 119 ? -3.288 -9.738 20.723 1.00 90.38 119 ALA A CA 1
ATOM 900 C C . ALA A 1 119 ? -3.584 -10.055 19.245 1.00 90.38 119 ALA A C 1
ATOM 902 O O . ALA A 1 119 ? -2.761 -10.658 18.557 1.00 90.38 119 ALA A O 1
ATOM 903 N N . GLU A 1 120 ? -4.739 -9.616 18.745 1.00 91.69 120 GLU A N 1
ATOM 904 C CA . GLU A 1 120 ? -5.133 -9.757 17.340 1.00 91.69 120 GLU A CA 1
ATOM 905 C C . GLU A 1 120 ? -4.679 -8.587 16.465 1.00 91.69 120 GLU A C 1
ATOM 907 O O . GLU A 1 120 ? -4.829 -8.655 15.247 1.00 91.69 120 GLU A O 1
ATOM 912 N N . GLU A 1 121 ? -4.135 -7.520 17.058 1.00 95.19 121 GLU A N 1
ATOM 913 C CA . GLU A 1 121 ? -3.654 -6.367 16.302 1.00 95.19 121 GLU A CA 1
ATOM 914 C C . GLU A 1 121 ? -2.417 -6.766 15.485 1.00 95.19 121 GLU A C 1
ATOM 916 O O . GLU A 1 121 ? -1.476 -7.394 15.985 1.00 95.19 121 GLU A O 1
ATOM 921 N N . ARG A 1 122 ? -2.437 -6.417 14.202 1.00 96.88 122 ARG A N 1
ATOM 922 C CA . ARG A 1 122 ? -1.322 -6.555 13.267 1.00 96.88 122 ARG A CA 1
ATOM 923 C C . ARG A 1 122 ? -1.018 -5.192 12.671 1.00 96.88 122 ARG A C 1
ATOM 925 O O . ARG A 1 122 ? -1.907 -4.554 12.101 1.00 96.88 122 ARG A O 1
ATOM 932 N N . SER A 1 123 ? 0.222 -4.743 12.830 1.00 97.44 123 SER A N 1
ATOM 933 C CA . SER A 1 123 ? 0.661 -3.447 12.323 1.00 97.44 123 SER A CA 1
ATOM 934 C C . SER A 1 123 ? 0.869 -3.508 10.814 1.00 97.44 123 SER A C 1
ATOM 936 O O . SER A 1 123 ? 1.649 -4.310 10.304 1.00 97.44 123 SER A O 1
ATOM 938 N N . VAL A 1 124 ? 0.208 -2.604 10.102 1.00 98.25 124 VAL A N 1
ATOM 939 C CA . VAL A 1 124 ? 0.425 -2.331 8.680 1.00 98.25 124 VAL A CA 1
ATOM 940 C C . VAL A 1 124 ? 0.774 -0.860 8.542 1.00 98.25 124 VAL A C 1
ATOM 942 O O . VAL A 1 124 ? 0.154 -0.007 9.179 1.00 98.25 124 VAL A O 1
ATOM 945 N N . TYR A 1 125 ? 1.750 -0.531 7.702 1.00 98.50 125 TYR A N 1
ATOM 946 C CA . TYR A 1 125 ? 2.149 0.860 7.500 1.00 98.50 125 TYR A CA 1
ATOM 947 C C . TYR A 1 125 ? 1.759 1.331 6.109 1.00 98.50 125 TYR A C 1
ATOM 949 O O . TYR A 1 125 ? 1.955 0.630 5.124 1.00 98.50 125 TYR A O 1
ATOM 957 N N . VAL A 1 126 ? 1.245 2.550 6.027 1.00 98.31 126 VAL A N 1
ATOM 958 C CA . VAL A 1 126 ? 1.063 3.271 4.770 1.00 98.31 126 VAL A CA 1
ATOM 959 C C . VAL A 1 126 ? 2.186 4.287 4.664 1.00 98.31 126 VAL A C 1
ATOM 961 O O . VAL A 1 126 ? 2.344 5.126 5.553 1.00 98.31 126 VAL A O 1
ATOM 964 N N . VAL A 1 127 ? 2.965 4.211 3.591 1.00 96.62 127 VAL A N 1
ATOM 965 C CA . VAL A 1 127 ? 4.076 5.133 3.326 1.00 96.62 127 VAL A CA 1
ATOM 966 C C . VAL A 1 127 ? 3.684 6.072 2.195 1.00 96.62 127 VAL A C 1
ATOM 968 O O . VAL A 1 127 ? 2.996 5.662 1.264 1.00 96.62 127 VAL A O 1
ATOM 971 N N . THR A 1 128 ? 4.091 7.339 2.269 1.00 94.25 128 THR A N 1
ATOM 972 C CA . THR A 1 128 ? 3.977 8.309 1.176 1.00 94.25 128 THR A CA 1
ATOM 973 C C . THR A 1 128 ? 5.336 8.885 0.809 1.00 94.25 128 THR A C 1
ATOM 975 O O . THR A 1 128 ? 6.072 9.376 1.662 1.00 94.25 128 THR A O 1
ATOM 978 N N . HIS A 1 129 ? 5.614 8.909 -0.491 1.00 88.06 129 HIS A N 1
ATOM 979 C CA . HIS A 1 129 ? 6.803 9.524 -1.090 1.00 88.06 129 HIS A CA 1
ATOM 980 C C . HIS A 1 129 ? 6.454 10.850 -1.789 1.00 88.06 129 HIS A C 1
ATOM 982 O O . HIS A 1 129 ? 7.092 11.263 -2.756 1.00 88.06 129 HIS A O 1
ATOM 988 N N . GLY A 1 130 ? 5.378 11.508 -1.344 1.00 85.88 130 GLY A N 1
ATOM 989 C CA . GLY A 1 130 ? 4.862 12.766 -1.893 1.00 85.88 130 GLY A CA 1
ATOM 990 C C . GLY A 1 130 ? 3.786 12.559 -2.960 1.00 85.88 130 GLY A C 1
ATOM 991 O O . GLY A 1 130 ? 2.654 13.006 -2.778 1.00 85.88 130 GLY A O 1
ATOM 992 N N . TRP A 1 131 ? 4.113 11.854 -4.046 1.00 84.00 131 TRP A N 1
ATOM 993 C CA . TRP A 1 131 ? 3.18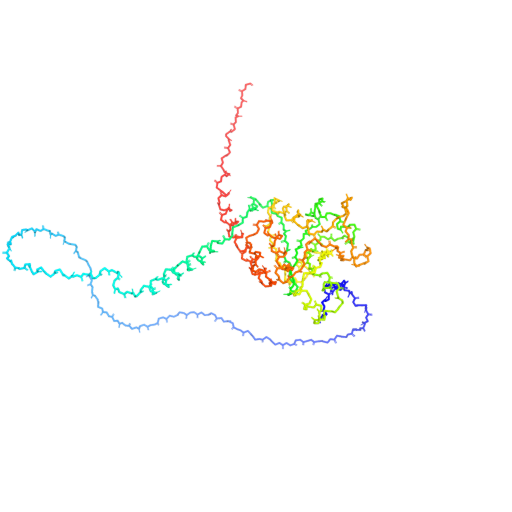2 11.599 -5.164 1.00 84.00 131 TRP A CA 1
ATOM 994 C C . TRP A 1 131 ? 2.597 10.182 -5.182 1.00 84.00 131 TRP A C 1
ATOM 996 O O . TRP A 1 131 ? 1.529 9.961 -5.758 1.00 84.00 131 TRP A O 1
ATOM 1006 N N . HIS A 1 132 ? 3.279 9.247 -4.523 1.00 90.56 132 HIS A N 1
ATOM 1007 C CA . HIS A 1 132 ? 2.947 7.829 -4.475 1.00 90.56 132 HIS A CA 1
ATOM 1008 C C . HIS A 1 132 ? 2.777 7.364 -3.029 1.00 90.56 132 HIS A C 1
ATOM 1010 O O . HIS A 1 132 ? 3.495 7.839 -2.145 1.00 90.56 132 HIS A O 1
ATOM 1016 N N . THR A 1 133 ? 1.863 6.419 -2.810 1.00 95.56 133 THR A N 1
ATOM 1017 C CA . THR A 1 133 ? 1.735 5.682 -1.556 1.00 95.56 133 THR A CA 1
ATOM 1018 C C . THR A 1 133 ? 1.932 4.182 -1.728 1.00 95.56 133 THR A C 1
ATOM 1020 O O . THR A 1 133 ? 1.426 3.605 -2.686 1.00 95.56 133 THR A O 1
ATOM 1023 N N . GLY A 1 134 ? 2.595 3.559 -0.757 1.00 96.88 134 GLY A N 1
ATOM 1024 C CA . GLY A 1 134 ? 2.797 2.113 -0.668 1.00 96.88 134 GLY A CA 1
ATOM 1025 C C . GLY A 1 134 ? 2.319 1.547 0.668 1.00 96.88 134 GLY A C 1
ATOM 1026 O O . GLY A 1 134 ? 1.960 2.294 1.587 1.00 96.88 134 GLY A O 1
ATOM 1027 N N . ILE A 1 135 ? 2.313 0.221 0.770 1.00 98.62 135 ILE A N 1
ATOM 1028 C CA . ILE A 1 135 ? 1.927 -0.525 1.973 1.00 98.62 135 ILE A CA 1
ATOM 1029 C C . ILE A 1 135 ? 3.120 -1.331 2.453 1.00 98.62 135 ILE A C 1
ATOM 1031 O O . ILE A 1 135 ? 3.741 -2.026 1.661 1.00 98.62 135 ILE A O 1
ATOM 1035 N N . VAL A 1 136 ? 3.420 -1.276 3.744 1.00 98.69 136 VAL A N 1
ATOM 1036 C CA . VAL A 1 136 ? 4.521 -2.026 4.341 1.00 98.69 136 VAL A CA 1
ATOM 1037 C C . VAL A 1 136 ? 3.995 -3.046 5.330 1.00 98.69 136 VAL A C 1
ATOM 1039 O O . VAL A 1 136 ? 3.216 -2.704 6.225 1.00 98.69 136 VAL A O 1
ATOM 1042 N N . LEU A 1 137 ? 4.476 -4.278 5.185 1.00 98.62 137 LEU A N 1
ATOM 1043 C CA . LEU A 1 137 ? 4.226 -5.390 6.097 1.00 98.62 137 LEU A CA 1
ATOM 1044 C C . LEU A 1 137 ? 5.524 -5.818 6.781 1.00 98.62 137 LEU A C 1
ATOM 1046 O O . LEU A 1 137 ? 6.614 -5.647 6.227 1.00 98.62 137 LEU A O 1
ATOM 1050 N N . SER A 1 138 ? 5.415 -6.379 7.985 1.00 98.19 138 SER A N 1
ATOM 1051 C CA . SER A 1 138 ? 6.554 -7.026 8.636 1.00 98.19 138 SER A CA 1
ATOM 1052 C C . SER A 1 138 ? 6.900 -8.340 7.928 1.00 98.19 138 SER A C 1
ATOM 1054 O O . SER A 1 138 ? 6.044 -8.971 7.306 1.00 98.19 138 SER A O 1
ATOM 1056 N N . LYS A 1 139 ? 8.149 -8.798 8.056 1.00 97.69 139 LYS A N 1
ATOM 1057 C CA . LYS A 1 139 ? 8.574 -10.116 7.560 1.00 97.69 139 LYS A CA 1
ATOM 1058 C C . LYS A 1 139 ? 7.692 -11.245 8.109 1.00 97.69 139 LYS A C 1
ATOM 1060 O O . LYS A 1 139 ? 7.367 -12.170 7.373 1.00 97.69 139 LYS A O 1
ATOM 1065 N N . GLY A 1 140 ? 7.311 -11.166 9.387 1.00 96.94 140 GLY A N 1
ATOM 1066 C CA . GLY A 1 140 ? 6.466 -12.171 10.042 1.00 96.94 140 GLY A CA 1
ATOM 1067 C C . GLY A 1 140 ? 5.032 -12.200 9.510 1.00 96.94 140 GLY A C 1
ATOM 1068 O O . GLY A 1 140 ? 4.388 -13.244 9.552 1.00 96.94 140 GLY A O 1
ATOM 1069 N N . ASP A 1 141 ? 4.564 -11.085 8.953 1.00 97.69 141 ASP A N 1
ATOM 1070 C CA . ASP A 1 141 ? 3.210 -10.948 8.424 1.00 97.69 141 ASP A CA 1
ATOM 1071 C C . ASP A 1 141 ? 3.095 -11.313 6.939 1.00 97.69 141 ASP A C 1
ATOM 1073 O O . ASP A 1 141 ? 1.981 -11.370 6.436 1.00 97.69 141 ASP A O 1
ATOM 1077 N N . LEU A 1 142 ? 4.189 -11.597 6.219 1.00 97.62 142 LEU A N 1
ATOM 1078 C CA . LEU A 1 142 ? 4.114 -11.946 4.789 1.00 97.62 142 LEU A CA 1
ATOM 1079 C C . LEU A 1 142 ? 3.289 -13.212 4.515 1.00 97.62 142 LEU A C 1
ATOM 1081 O O . LEU A 1 142 ? 2.580 -13.274 3.510 1.00 97.62 142 LEU A O 1
ATOM 1085 N N . GLY A 1 143 ? 3.390 -14.211 5.397 1.00 96.38 143 GLY A N 1
ATOM 1086 C CA . GLY A 1 143 ? 2.714 -15.499 5.240 1.00 96.38 143 GLY A CA 1
ATOM 1087 C C . GLY A 1 143 ? 3.064 -16.248 3.940 1.00 96.38 143 GLY A C 1
ATOM 1088 O O . GLY A 1 143 ? 3.984 -15.859 3.211 1.00 96.38 143 GLY A O 1
ATOM 1089 N N . PRO A 1 144 ? 2.348 -17.343 3.632 1.00 96.25 144 PRO A N 1
ATOM 1090 C CA . PRO A 1 144 ? 2.513 -18.075 2.373 1.00 96.25 144 PRO A CA 1
ATOM 1091 C C . PRO A 1 144 ? 2.084 -17.262 1.139 1.00 96.25 144 PRO A C 1
ATOM 1093 O O . PRO A 1 144 ? 2.501 -17.564 0.023 1.00 96.25 144 PRO A O 1
ATOM 1096 N N . GLU A 1 145 ? 1.277 -16.214 1.313 1.00 97.12 145 GLU A N 1
ATOM 1097 C CA . GLU A 1 145 ? 0.728 -15.417 0.215 1.00 97.12 145 GLU A CA 1
ATOM 1098 C C . GLU A 1 145 ? 1.785 -14.521 -0.428 1.00 97.12 145 GLU A C 1
ATOM 1100 O O . GLU A 1 145 ? 1.787 -14.353 -1.648 1.00 97.12 145 GLU A O 1
ATOM 1105 N N . LEU A 1 146 ? 2.679 -13.946 0.380 1.00 97.88 146 LEU A N 1
ATOM 1106 C CA . LEU A 1 146 ? 3.684 -12.981 -0.072 1.00 97.88 146 LEU A CA 1
ATOM 1107 C C . LEU A 1 146 ? 5.118 -13.438 0.206 1.00 97.88 146 LEU A C 1
ATOM 1109 O O . LEU A 1 146 ? 6.053 -12.770 -0.224 1.00 97.88 146 LEU A O 1
ATOM 1113 N N . GLY A 1 147 ? 5.318 -14.575 0.881 1.00 96.38 147 GLY A N 1
ATOM 1114 C CA . GLY A 1 147 ? 6.641 -15.071 1.269 1.00 96.38 147 GLY A CA 1
ATOM 1115 C C . GLY A 1 147 ? 7.636 -15.216 0.112 1.00 96.38 147 GLY A C 1
ATOM 1116 O O . GLY A 1 147 ? 8.827 -15.003 0.332 1.00 96.38 147 GLY A O 1
ATOM 1117 N N . PHE A 1 148 ? 7.142 -15.475 -1.106 1.00 95.44 148 PHE A N 1
ATOM 1118 C CA . PHE A 1 148 ? 7.935 -15.628 -2.333 1.00 95.44 148 PHE A CA 1
ATOM 1119 C C . PHE A 1 148 ? 8.822 -14.417 -2.655 1.00 95.44 148 PHE A C 1
ATOM 1121 O O . PHE A 1 148 ? 9.844 -14.568 -3.314 1.00 95.44 148 PHE A O 1
ATOM 1128 N N . VAL A 1 149 ? 8.472 -13.201 -2.209 1.00 95.00 149 VAL A N 1
ATOM 1129 C CA . VAL A 1 149 ? 9.270 -11.998 -2.523 1.00 95.00 149 VAL A CA 1
ATOM 1130 C C . VAL A 1 149 ? 10.682 -12.068 -1.941 1.00 95.00 149 VAL A C 1
ATOM 1132 O O . VAL A 1 149 ? 11.595 -11.422 -2.453 1.00 95.00 149 VAL A O 1
ATOM 1135 N N . GLN A 1 150 ? 10.869 -12.869 -0.891 1.00 93.81 150 GLN A N 1
ATOM 1136 C CA . GLN A 1 150 ? 12.153 -13.057 -0.221 1.00 93.81 150 GLN A CA 1
ATOM 1137 C C . GLN A 1 150 ? 13.168 -13.801 -1.093 1.00 93.81 150 GLN A C 1
ATOM 1139 O O . GLN A 1 150 ? 14.364 -13.609 -0.901 1.00 93.81 150 GLN A O 1
ATOM 1144 N N . ASP A 1 151 ? 12.714 -14.574 -2.081 1.00 92.94 151 ASP A N 1
ATOM 1145 C CA . ASP A 1 151 ? 13.592 -15.307 -3.000 1.00 92.94 151 ASP A CA 1
ATOM 1146 C C . ASP A 1 151 ? 14.228 -14.385 -4.060 1.00 92.94 151 ASP A C 1
ATOM 1148 O O . ASP A 1 151 ? 15.167 -14.771 -4.756 1.00 92.94 151 ASP A O 1
ATOM 1152 N N . PHE A 1 152 ? 13.739 -13.144 -4.177 1.00 92.75 152 PHE A N 1
ATOM 1153 C CA . PHE A 1 152 ? 14.159 -12.165 -5.189 1.00 92.75 152 PHE A CA 1
ATOM 1154 C C . PHE A 1 152 ? 14.844 -10.922 -4.602 1.00 92.75 152 PHE A C 1
ATOM 1156 O O . PHE A 1 152 ? 15.207 -10.005 -5.347 1.00 92.75 152 PHE A O 1
ATOM 1163 N N . LEU A 1 153 ? 14.973 -10.852 -3.277 1.00 92.12 153 LEU A N 1
ATOM 1164 C CA . LEU A 1 153 ? 15.419 -9.677 -2.532 1.00 92.12 153 LEU A CA 1
ATOM 1165 C C . LEU A 1 153 ? 16.420 -10.086 -1.455 1.00 92.12 153 LEU A C 1
ATOM 1167 O O . LEU A 1 153 ? 16.374 -11.197 -0.937 1.00 92.12 153 LEU A O 1
ATOM 1171 N N . ILE A 1 154 ? 17.289 -9.162 -1.050 1.00 92.19 154 ILE A N 1
ATOM 1172 C CA . ILE A 1 154 ? 18.051 -9.328 0.192 1.00 92.19 154 ILE A CA 1
ATOM 1173 C C . ILE A 1 154 ? 17.043 -9.290 1.352 1.00 92.19 154 ILE A C 1
ATOM 1175 O O . ILE A 1 154 ? 16.364 -8.269 1.506 1.00 92.19 154 ILE A O 1
ATOM 1179 N N . PRO A 1 155 ? 16.915 -10.354 2.170 1.00 90.88 155 PRO A N 1
ATOM 1180 C CA . PRO A 1 155 ? 15.859 -10.409 3.172 1.00 90.88 155 PRO A CA 1
ATOM 1181 C C . PRO A 1 155 ? 15.989 -9.314 4.235 1.00 90.88 155 PRO A C 1
ATOM 1183 O O . PRO A 1 155 ? 17.012 -9.193 4.909 1.00 90.88 155 PRO A O 1
ATOM 1186 N N . GLY A 1 156 ? 14.920 -8.540 4.400 1.00 94.31 156 GLY A N 1
ATOM 1187 C CA . GLY A 1 156 ? 14.783 -7.470 5.385 1.00 94.31 156 GLY A CA 1
ATOM 1188 C C . GLY A 1 156 ? 13.826 -7.839 6.515 1.00 94.31 156 GLY A C 1
ATOM 1189 O O . GLY A 1 156 ? 13.327 -8.963 6.601 1.00 94.31 156 GLY A O 1
ATOM 1190 N N . GLN A 1 157 ? 13.568 -6.876 7.397 1.00 97.25 157 GLN A N 1
ATOM 1191 C CA . GLN A 1 157 ? 12.601 -6.999 8.493 1.00 97.25 157 GLN A CA 1
ATOM 1192 C C . GLN A 1 157 ? 11.193 -6.557 8.079 1.00 97.25 157 GLN A C 1
ATOM 1194 O O . GLN A 1 157 ? 10.214 -6.993 8.684 1.00 97.25 157 GLN A O 1
ATOM 1199 N N . TYR A 1 158 ? 11.089 -5.711 7.053 1.00 98.31 158 TYR A N 1
ATOM 1200 C CA . TYR A 1 158 ? 9.833 -5.204 6.506 1.00 98.31 158 TYR A CA 1
ATOM 1201 C C . TYR A 1 158 ? 9.899 -5.163 4.980 1.00 98.31 158 TYR A C 1
ATOM 1203 O O . TYR A 1 158 ? 10.988 -5.078 4.414 1.00 98.31 158 TYR A O 1
ATOM 1211 N N . TYR A 1 159 ? 8.740 -5.198 4.330 1.00 98.19 159 TYR A N 1
ATOM 1212 C CA . TYR A 1 159 ? 8.624 -5.176 2.874 1.00 98.19 159 TYR A CA 1
ATOM 1213 C C . TYR A 1 159 ? 7.576 -4.156 2.453 1.00 98.19 159 TYR A C 1
ATOM 1215 O O . TYR A 1 159 ? 6.413 -4.274 2.841 1.00 98.19 159 TYR A O 1
ATOM 1223 N N . GLU A 1 160 ? 7.997 -3.143 1.700 1.00 97.94 160 GLU A N 1
ATOM 1224 C CA . GLU A 1 160 ? 7.106 -2.171 1.072 1.00 97.94 160 GLU A CA 1
ATOM 1225 C C . GLU A 1 160 ? 6.633 -2.695 -0.276 1.00 97.94 160 GLU A C 1
ATOM 1227 O O . GLU A 1 160 ? 7.442 -3.103 -1.103 1.00 97.94 160 GLU A O 1
ATOM 1232 N N . PHE A 1 161 ? 5.328 -2.628 -0.497 1.00 98.25 161 PHE A N 1
ATOM 1233 C CA . PHE A 1 161 ? 4.643 -2.972 -1.727 1.00 98.25 161 PHE A CA 1
ATOM 1234 C C . PHE A 1 161 ? 4.043 -1.704 -2.332 1.00 98.25 161 PHE A C 1
ATOM 1236 O O . PHE A 1 161 ? 3.242 -1.009 -1.698 1.00 98.25 161 PHE A O 1
ATOM 1243 N N . GLY A 1 162 ? 4.401 -1.431 -3.579 1.00 96.50 162 GLY A N 1
ATOM 1244 C CA . GLY A 1 162 ? 3.779 -0.417 -4.419 1.00 96.50 162 GLY A CA 1
ATOM 1245 C C . GLY A 1 162 ? 3.312 -1.026 -5.735 1.00 96.50 162 GLY A C 1
ATOM 1246 O O . GLY A 1 162 ? 3.876 -2.007 -6.207 1.00 96.50 162 GLY A O 1
ATOM 1247 N N . TRP A 1 163 ? 2.306 -0.418 -6.350 1.00 96.69 163 TRP A N 1
ATOM 1248 C CA . TRP A 1 163 ? 1.833 -0.763 -7.691 1.00 96.69 163 TRP A CA 1
ATOM 1249 C C . TRP A 1 163 ? 1.746 0.506 -8.527 1.00 96.69 163 TRP A C 1
ATOM 1251 O O . TRP A 1 163 ? 1.357 1.557 -8.007 1.00 96.69 163 TRP A O 1
ATOM 1261 N N . GLY A 1 164 ? 2.085 0.439 -9.809 1.00 94.19 164 GLY A N 1
ATOM 1262 C CA . GLY A 1 164 ? 2.030 1.612 -10.674 1.00 94.19 164 GLY A CA 1
ATOM 1263 C C . GLY A 1 164 ? 2.252 1.317 -12.145 1.00 94.19 164 GLY A C 1
ATOM 1264 O O . GLY A 1 164 ? 2.338 0.165 -12.554 1.00 94.19 164 GLY A O 1
ATOM 1265 N N . GLU A 1 165 ? 2.312 2.379 -12.945 1.00 94.00 165 GLU A N 1
ATOM 1266 C CA . GLU A 1 165 ? 2.513 2.277 -14.390 1.00 94.00 165 GLU A CA 1
ATOM 1267 C C . GLU A 1 165 ? 3.927 1.791 -14.716 1.00 94.00 165 GLU A C 1
ATOM 1269 O O . GLU A 1 165 ? 4.904 2.304 -14.163 1.00 94.00 165 GLU A O 1
ATOM 1274 N N . ALA A 1 166 ? 4.030 0.803 -15.607 1.00 92.19 166 ALA A N 1
ATOM 1275 C CA . ALA A 1 166 ? 5.262 0.068 -15.858 1.00 92.19 166 ALA A CA 1
ATOM 1276 C C . ALA A 1 166 ? 6.420 0.942 -16.350 1.00 92.19 166 ALA A C 1
ATOM 1278 O O . ALA A 1 166 ? 7.545 0.779 -15.870 1.00 92.19 166 ALA A O 1
ATOM 1279 N N . GLU A 1 167 ? 6.179 1.847 -17.298 1.00 89.69 167 GLU A N 1
ATOM 1280 C CA . GLU A 1 167 ? 7.233 2.689 -17.868 1.00 89.69 167 GLU A CA 1
ATOM 1281 C C . GLU A 1 167 ? 7.631 3.812 -16.904 1.00 89.69 167 GLU A C 1
ATOM 1283 O O . GLU A 1 167 ? 8.815 4.021 -16.651 1.00 89.69 167 GLU A O 1
ATOM 1288 N N . PHE A 1 168 ? 6.653 4.477 -16.293 1.00 88.44 168 PHE A N 1
ATOM 1289 C CA . PHE A 1 168 ? 6.837 5.551 -15.322 1.00 88.44 168 PHE A CA 1
ATOM 1290 C C . PHE A 1 168 ? 7.609 5.087 -14.085 1.00 88.44 168 PHE A C 1
ATOM 1292 O O . PHE A 1 168 ? 8.491 5.807 -13.619 1.00 88.44 168 PHE A O 1
ATOM 1299 N N . TYR A 1 169 ? 7.301 3.895 -13.557 1.00 84.94 169 TYR A N 1
ATOM 1300 C CA . TYR A 1 169 ? 7.967 3.347 -12.367 1.00 84.94 169 TYR A CA 1
ATOM 1301 C C . TYR A 1 169 ? 9.399 2.908 -12.646 1.00 84.94 169 TYR A C 1
ATOM 1303 O O . TYR A 1 169 ? 10.232 2.962 -11.754 1.00 84.94 169 TYR A O 1
ATOM 1311 N N . GLN A 1 170 ? 9.698 2.470 -13.866 1.00 86.25 170 GLN A N 1
ATOM 1312 C CA . GLN A 1 170 ? 11.010 1.920 -14.214 1.00 86.25 170 GLN A CA 1
ATOM 1313 C C . GLN A 1 170 ? 11.891 2.910 -14.993 1.00 86.25 170 GLN A C 1
ATOM 1315 O O . GLN A 1 170 ? 12.961 2.527 -15.479 1.00 86.25 170 GLN A O 1
ATOM 1320 N N . ALA A 1 171 ? 11.443 4.158 -15.157 1.00 84.75 171 ALA A N 1
ATOM 1321 C CA . ALA A 1 171 ? 12.182 5.205 -15.847 1.00 84.75 171 ALA A CA 1
ATOM 1322 C C . ALA A 1 171 ? 13.210 5.867 -14.920 1.00 84.75 171 ALA A C 1
ATOM 1324 O O . ALA A 1 171 ? 12.864 6.385 -13.860 1.00 84.75 171 ALA A O 1
ATOM 1325 N N . ASP A 1 172 ? 14.463 5.964 -15.373 1.00 80.56 172 ASP A N 1
ATOM 1326 C CA . ASP A 1 172 ? 15.510 6.709 -14.655 1.00 80.56 172 ASP A CA 1
ATOM 1327 C C . ASP A 1 172 ? 15.157 8.200 -14.523 1.00 80.56 172 ASP A C 1
ATOM 1329 O O . ASP A 1 172 ? 15.461 8.859 -13.526 1.00 80.56 172 ASP A O 1
ATOM 1333 N N . LYS A 1 173 ? 14.491 8.743 -15.550 1.00 82.88 173 LYS A N 1
ATOM 1334 C CA . LYS A 1 173 ? 13.989 10.117 -15.593 1.00 82.88 173 LYS A CA 1
ATOM 1335 C C . LYS A 1 173 ? 12.576 10.133 -16.150 1.00 82.88 173 LYS A C 1
ATOM 1337 O O . LYS A 1 173 ? 12.344 9.749 -17.293 1.00 82.88 173 LYS A O 1
ATOM 1342 N N . VAL A 1 174 ? 11.647 10.677 -15.370 1.00 83.19 174 VAL A N 1
ATOM 1343 C CA . VAL A 1 174 ? 10.283 10.928 -15.842 1.00 83.19 174 VAL A CA 1
ATOM 1344 C C . VAL A 1 174 ? 10.290 12.139 -16.771 1.00 83.19 174 VAL A C 1
ATOM 1346 O O . VAL A 1 174 ? 10.583 13.264 -16.336 1.00 83.19 174 VAL A O 1
ATOM 1349 N N . THR A 1 175 ? 9.962 11.897 -18.039 1.00 88.69 175 THR A N 1
ATOM 1350 C CA . THR A 1 175 ? 9.769 12.911 -19.083 1.00 88.69 175 THR A CA 1
ATOM 1351 C C . THR A 1 175 ? 8.283 13.254 -19.237 1.00 88.69 175 THR A C 1
ATOM 1353 O O . THR A 1 175 ? 7.410 12.495 -18.810 1.00 88.69 175 THR A O 1
ATOM 1356 N N . ALA A 1 176 ? 7.973 14.402 -19.850 1.00 90.38 176 ALA A N 1
ATOM 1357 C CA . ALA A 1 176 ? 6.585 14.806 -20.087 1.00 90.38 176 ALA A CA 1
ATOM 1358 C C . ALA A 1 176 ? 5.785 13.781 -20.927 1.00 90.38 176 ALA A C 1
ATOM 1360 O O . ALA A 1 176 ? 4.648 13.501 -20.547 1.00 90.38 176 ALA A O 1
ATOM 1361 N N . PRO A 1 177 ? 6.348 13.152 -21.983 1.00 91.25 177 PRO A N 1
ATOM 1362 C CA . PRO A 1 177 ? 5.660 12.085 -22.711 1.00 91.25 177 PRO A CA 1
ATOM 1363 C C . PRO A 1 177 ? 5.327 10.862 -21.850 1.00 91.25 177 PRO A C 1
ATOM 1365 O O . PRO A 1 177 ? 4.202 10.381 -21.917 1.00 91.25 177 PRO A O 1
ATOM 1368 N N . ILE A 1 178 ? 6.255 10.396 -21.002 1.00 87.62 178 ILE A N 1
ATOM 1369 C CA . ILE A 1 178 ? 6.014 9.255 -20.097 1.00 87.62 178 ILE A CA 1
ATOM 1370 C C . ILE A 1 178 ? 4.887 9.592 -19.113 1.00 87.62 178 ILE A C 1
ATOM 1372 O O . ILE A 1 178 ? 3.961 8.807 -18.922 1.00 87.62 178 ILE A O 1
ATOM 1376 N N . PHE A 1 179 ? 4.923 10.792 -18.528 1.00 87.94 179 PHE A N 1
ATOM 1377 C CA . PHE A 1 179 ? 3.863 11.255 -17.634 1.00 87.94 179 PHE A CA 1
ATOM 1378 C C . PHE A 1 179 ? 2.501 11.317 -18.340 1.00 87.94 179 PHE A C 1
ATOM 1380 O O . PHE A 1 179 ? 1.511 10.797 -17.825 1.00 87.94 179 PHE A O 1
ATOM 1387 N N . LEU A 1 180 ? 2.444 11.925 -19.528 1.00 90.00 180 LEU A N 1
ATOM 1388 C CA . LEU A 1 180 ? 1.203 12.063 -20.286 1.00 90.00 180 LEU A CA 1
ATOM 1389 C C . LEU A 1 180 ? 0.649 10.694 -20.697 1.00 90.00 180 LEU A C 1
ATOM 1391 O O . LEU A 1 180 ? -0.554 10.462 -20.576 1.00 90.00 180 LEU A O 1
ATOM 1395 N N . LYS A 1 181 ? 1.534 9.777 -21.105 1.00 89.19 181 LYS A N 1
ATOM 1396 C CA . LYS A 1 181 ? 1.196 8.390 -21.423 1.00 89.19 181 LYS A CA 1
ATOM 1397 C C . LYS A 1 181 ? 0.528 7.695 -20.239 1.00 89.19 181 LYS A C 1
ATOM 1399 O O . LYS A 1 181 ? -0.563 7.149 -20.399 1.00 89.19 181 LYS A O 1
ATOM 1404 N N . ALA A 1 182 ? 1.143 7.771 -19.058 1.00 87.81 182 ALA A N 1
ATOM 1405 C CA . ALA A 1 182 ? 0.625 7.155 -17.839 1.00 87.81 182 ALA A CA 1
ATOM 1406 C C . ALA A 1 182 ? -0.751 7.710 -17.428 1.00 87.81 182 ALA A C 1
ATOM 1408 O O . ALA A 1 182 ? -1.589 6.985 -16.896 1.00 87.81 182 ALA A O 1
ATOM 1409 N N . VAL A 1 183 ? -1.006 8.997 -17.675 1.00 88.25 183 VAL A N 1
ATOM 1410 C CA . VAL A 1 183 ? -2.271 9.651 -17.309 1.00 88.25 183 VAL A CA 1
ATOM 1411 C C . VAL A 1 183 ? -3.383 9.366 -18.324 1.00 88.25 183 VAL A C 1
ATOM 1413 O O . VAL A 1 183 ? -4.515 9.110 -17.914 1.00 88.25 183 VAL A O 1
ATOM 1416 N N . LEU A 1 184 ? -3.092 9.418 -19.626 1.00 91.06 184 LEU A N 1
ATOM 1417 C CA . LEU A 1 184 ? -4.125 9.440 -20.669 1.00 91.06 184 LEU A CA 1
ATOM 1418 C C . LEU A 1 184 ? -4.402 8.084 -21.339 1.00 91.06 184 LEU A C 1
ATOM 1420 O O . LEU A 1 184 ? -5.465 7.934 -21.939 1.00 91.06 184 LEU A O 1
ATOM 1424 N N . TRP A 1 185 ? -3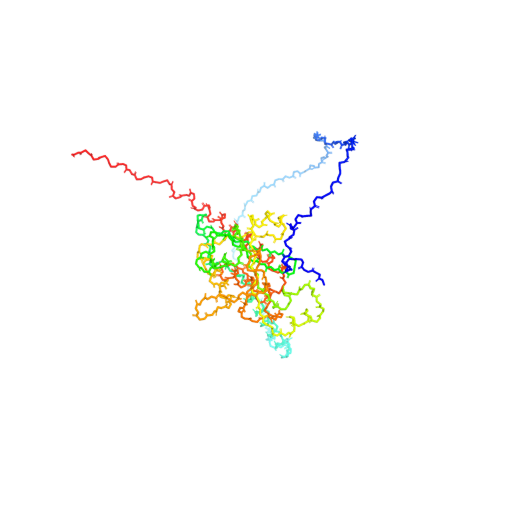.510 7.095 -21.229 1.00 92.94 185 TRP A N 1
ATOM 1425 C CA . TRP A 1 185 ? -3.692 5.774 -21.847 1.00 92.94 185 TRP A CA 1
ATOM 1426 C C . TRP A 1 185 ? -3.748 4.649 -20.815 1.00 92.94 185 TRP A C 1
ATOM 1428 O O . TRP A 1 185 ? -3.239 4.767 -19.702 1.00 92.94 185 TRP A O 1
ATOM 1438 N N . ARG A 1 186 ? -4.387 3.537 -21.201 1.00 94.00 186 ARG A N 1
ATOM 1439 C CA . ARG A 1 186 ? -4.336 2.282 -20.443 1.00 94.00 186 ARG A CA 1
ATOM 1440 C C . ARG A 1 186 ? -2.979 1.639 -20.687 1.00 94.00 186 ARG A C 1
ATOM 1442 O O . ARG A 1 186 ? -2.675 1.286 -21.823 1.00 94.00 186 ARG A O 1
ATOM 1449 N N . ASN A 1 187 ? -2.192 1.489 -19.634 1.00 93.69 187 ASN A N 1
ATOM 1450 C CA . ASN A 1 187 ? -0.839 0.951 -19.714 1.00 93.69 187 ASN A CA 1
ATOM 1451 C C . ASN A 1 187 ? -0.684 -0.292 -18.830 1.00 93.69 187 ASN A C 1
ATOM 1453 O O . ASN A 1 187 ? -1.425 -0.430 -17.854 1.00 93.69 187 ASN A O 1
ATOM 1457 N N . PRO A 1 188 ? 0.276 -1.182 -19.133 1.00 95.12 188 PRO A N 1
ATOM 1458 C CA . PRO A 1 188 ? 0.667 -2.248 -18.220 1.00 95.12 188 PRO A CA 1
ATOM 1459 C C . PRO A 1 188 ? 1.098 -1.697 -16.859 1.00 95.12 188 PRO A C 1
ATOM 1461 O O . PRO A 1 188 ? 1.579 -0.563 -16.747 1.00 95.12 188 PRO A O 1
ATOM 1464 N N . SER A 1 189 ? 0.952 -2.518 -15.828 1.00 95.56 189 SER A N 1
ATOM 1465 C CA . SER A 1 189 ? 1.326 -2.164 -14.467 1.00 95.56 189 SER A CA 1
ATOM 1466 C C . SER A 1 189 ? 2.462 -3.035 -13.936 1.00 95.56 189 SER A C 1
ATOM 1468 O O . SER A 1 189 ? 2.799 -4.082 -14.493 1.00 95.56 189 SER A O 1
ATOM 1470 N N . VAL A 1 190 ? 3.096 -2.570 -12.863 1.00 96.19 190 VAL A N 1
ATOM 1471 C CA . VAL A 1 190 ? 4.151 -3.294 -12.151 1.00 96.19 190 VAL A CA 1
ATOM 1472 C C . VAL A 1 190 ? 3.925 -3.249 -10.655 1.00 96.19 190 VAL A C 1
ATOM 1474 O O . VAL A 1 190 ? 3.485 -2.233 -10.117 1.00 96.19 190 VAL A O 1
ATOM 1477 N N . MET A 1 191 ? 4.305 -4.334 -9.990 1.00 97.12 191 MET A N 1
ATOM 1478 C CA . MET A 1 191 ? 4.516 -4.367 -8.549 1.00 97.12 191 MET A CA 1
ATOM 1479 C C . MET A 1 191 ? 5.966 -3.993 -8.249 1.00 97.12 191 MET A C 1
ATOM 1481 O O . MET A 1 191 ? 6.890 -4.578 -8.807 1.00 97.12 191 MET A O 1
ATOM 1485 N N . HIS A 1 192 ? 6.173 -3.033 -7.359 1.00 95.38 192 HIS A N 1
ATOM 1486 C CA . HIS A 1 192 ? 7.473 -2.657 -6.820 1.00 95.38 192 HIS A CA 1
ATOM 1487 C C . HIS A 1 192 ? 7.556 -3.136 -5.377 1.00 95.38 192 HIS A C 1
ATOM 1489 O O . HIS A 1 192 ? 6.721 -2.753 -4.555 1.00 95.38 192 HIS A O 1
ATOM 1495 N N . VAL A 1 193 ? 8.548 -3.970 -5.075 1.00 95.88 193 VAL A N 1
ATOM 1496 C CA . VAL A 1 193 ? 8.790 -4.464 -3.720 1.00 95.88 193 VAL A CA 1
ATOM 1497 C C . VAL A 1 193 ? 10.141 -3.963 -3.241 1.00 95.88 193 VAL A C 1
ATOM 1499 O O . VAL A 1 193 ? 11.144 -4.170 -3.921 1.00 95.88 193 VAL A O 1
ATOM 1502 N N . VAL A 1 194 ? 10.168 -3.333 -2.069 1.00 94.50 194 VAL A N 1
ATOM 1503 C CA . VAL A 1 194 ? 11.393 -2.884 -1.395 1.00 94.50 194 VAL A CA 1
ATOM 1504 C C . VAL A 1 194 ? 11.530 -3.644 -0.083 1.00 94.50 194 VAL A C 1
ATOM 1506 O O . VAL A 1 194 ? 10.571 -3.755 0.673 1.00 94.50 194 VAL A O 1
ATOM 1509 N N . SER A 1 195 ? 12.719 -4.161 0.190 1.00 95.62 195 SER A N 1
ATOM 1510 C CA . SER A 1 195 ? 13.112 -4.812 1.433 1.00 95.62 195 SER A CA 1
ATOM 1511 C C . SER A 1 195 ? 13.779 -3.797 2.359 1.00 95.62 195 SER A C 1
ATOM 1513 O O . SER A 1 195 ? 14.755 -3.141 1.993 1.00 95.62 195 SER A O 1
ATOM 1515 N N . LEU A 1 196 ? 13.250 -3.651 3.572 1.00 95.44 196 LEU A N 1
ATOM 1516 C CA . LEU A 1 196 ? 13.697 -2.669 4.552 1.00 95.44 196 LEU A CA 1
ATOM 1517 C C . LEU A 1 196 ? 14.390 -3.397 5.714 1.00 95.44 196 LEU A C 1
ATOM 1519 O O . LEU A 1 196 ? 13.788 -4.275 6.343 1.00 95.44 196 LEU A O 1
ATOM 1523 N N . PRO A 1 197 ? 15.629 -3.022 6.078 1.00 95.44 197 PRO A N 1
ATOM 1524 C CA . PRO A 1 197 ? 16.354 -3.660 7.178 1.00 95.44 197 PRO A CA 1
ATOM 1525 C C . PRO A 1 197 ? 15.843 -3.245 8.568 1.00 95.44 197 PRO A C 1
ATOM 1527 O O . PRO A 1 197 ? 16.190 -3.878 9.561 1.00 95.44 197 PRO A O 1
ATOM 1530 N N . ALA A 1 198 ? 15.034 -2.186 8.655 1.00 95.19 198 ALA A N 1
ATOM 1531 C CA . ALA A 1 198 ? 14.552 -1.590 9.899 1.00 95.19 198 ALA A CA 1
ATOM 1532 C C . ALA A 1 198 ? 13.068 -1.192 9.780 1.00 95.19 198 ALA A C 1
ATOM 1534 O O . ALA A 1 198 ? 12.561 -1.097 8.658 1.00 95.19 198 ALA A O 1
ATOM 1535 N N . PRO A 1 199 ? 12.368 -0.924 10.903 1.00 95.69 199 PRO A N 1
ATOM 1536 C CA . PRO A 1 199 ? 10.993 -0.433 10.874 1.00 95.69 199 PRO A CA 1
ATOM 1537 C C . PRO A 1 199 ? 10.826 0.793 9.965 1.00 95.69 199 PRO A C 1
ATOM 1539 O O . PRO A 1 199 ? 11.715 1.652 9.954 1.00 95.69 199 PRO A O 1
ATOM 1542 N N . PRO A 1 200 ? 9.689 0.947 9.257 1.00 94.56 200 PRO A N 1
ATOM 1543 C CA . PRO A 1 200 ? 9.518 2.017 8.268 1.00 94.56 200 PRO A CA 1
ATOM 1544 C C . PRO A 1 200 ? 9.694 3.414 8.862 1.00 94.56 200 PRO A C 1
ATOM 1546 O O . PRO A 1 200 ? 10.297 4.285 8.243 1.00 94.56 200 PRO A O 1
ATOM 1549 N N . ALA A 1 201 ? 9.237 3.619 10.102 1.00 94.00 201 ALA A N 1
ATOM 1550 C CA . ALA A 1 201 ? 9.432 4.875 10.819 1.00 94.00 201 ALA A CA 1
ATOM 1551 C C . ALA A 1 201 ? 10.920 5.201 11.048 1.00 94.00 201 ALA A C 1
ATOM 1553 O O . ALA A 1 201 ? 11.300 6.364 10.998 1.00 94.00 201 ALA A O 1
ATOM 1554 N N . THR A 1 202 ? 11.781 4.205 11.256 1.00 94.06 202 THR A N 1
ATOM 1555 C CA . THR A 1 202 ? 13.230 4.414 11.372 1.00 94.06 202 THR A CA 1
ATOM 1556 C C . THR A 1 202 ? 13.862 4.603 9.995 1.00 94.06 202 THR A C 1
ATOM 1558 O O . THR A 1 202 ? 14.591 5.569 9.785 1.00 94.06 202 THR A O 1
ATOM 1561 N N . PHE A 1 203 ? 13.544 3.722 9.043 1.00 92.06 203 PHE A N 1
ATOM 1562 C CA . PHE A 1 203 ? 14.125 3.729 7.699 1.00 92.06 203 PHE A CA 1
ATOM 1563 C C . PHE A 1 203 ? 13.834 5.035 6.940 1.00 92.06 203 PHE A C 1
ATOM 1565 O O . PHE A 1 203 ? 14.733 5.623 6.343 1.00 92.06 203 PHE A O 1
ATOM 1572 N N . TYR A 1 204 ? 12.609 5.554 7.052 1.00 91.56 204 TYR A N 1
ATOM 1573 C CA . TYR A 1 204 ? 12.190 6.814 6.430 1.00 91.56 204 TYR A CA 1
ATOM 1574 C C . TYR A 1 204 ? 12.339 8.042 7.338 1.00 91.56 204 TYR A C 1
ATOM 1576 O O . TYR A 1 204 ? 11.793 9.108 7.043 1.00 91.56 204 TYR A O 1
ATOM 1584 N N . SER A 1 205 ? 13.077 7.933 8.452 1.00 90.62 205 SER A N 1
ATOM 1585 C CA . SER A 1 205 ? 13.274 9.036 9.413 1.00 90.62 205 SER A CA 1
ATOM 1586 C C . SER A 1 205 ? 11.955 9.682 9.879 1.00 90.62 205 SER A C 1
ATOM 1588 O O . SER A 1 205 ? 11.846 10.901 10.012 1.00 90.62 205 SER A O 1
ATOM 1590 N N . GLY A 1 206 ? 10.917 8.864 10.049 1.00 82.44 206 GLY A N 1
ATOM 1591 C CA . GLY A 1 206 ? 9.572 9.237 10.489 1.00 82.44 206 GLY A CA 1
ATOM 1592 C C . GLY A 1 206 ? 8.723 9.966 9.446 1.00 82.44 206 GLY A C 1
ATOM 1593 O O . GLY A 1 206 ? 7.562 10.275 9.714 1.00 82.44 206 GLY A O 1
ATOM 1594 N N . LYS A 1 207 ? 9.259 10.260 8.259 1.00 87.00 207 LYS A N 1
ATOM 1595 C CA . LYS A 1 207 ? 8.563 11.059 7.248 1.00 87.00 207 LYS A CA 1
ATOM 1596 C C . LYS A 1 207 ? 7.597 10.195 6.451 1.00 87.00 207 LYS A C 1
ATOM 1598 O O . LYS A 1 207 ? 7.986 9.190 5.876 1.00 87.00 207 LYS A O 1
ATOM 1603 N N . GLY A 1 208 ? 6.338 10.625 6.388 1.00 91.62 208 GLY A N 1
ATOM 1604 C CA . GLY A 1 208 ? 5.349 10.017 5.500 1.00 91.62 208 GLY A CA 1
ATOM 1605 C C . GLY A 1 208 ? 4.933 8.592 5.869 1.00 91.62 208 GLY A C 1
ATOM 1606 O O . GLY A 1 208 ? 4.370 7.918 5.020 1.00 91.62 208 GLY A O 1
ATOM 1607 N N . VAL A 1 209 ? 5.176 8.131 7.099 1.00 96.44 209 VAL A N 1
ATOM 1608 C CA . VAL A 1 209 ? 4.796 6.786 7.558 1.00 96.44 209 VAL A CA 1
ATOM 1609 C C . VAL A 1 209 ? 3.589 6.875 8.485 1.00 96.44 209 VAL A C 1
ATOM 1611 O O . VAL A 1 209 ? 3.614 7.606 9.476 1.00 96.44 209 VAL A O 1
ATOM 1614 N N . ILE A 1 210 ? 2.537 6.112 8.195 1.00 97.62 210 ILE A N 1
ATOM 1615 C CA . ILE A 1 210 ? 1.334 6.034 9.026 1.00 97.62 210 ILE A CA 1
ATOM 1616 C C . ILE A 1 210 ? 1.057 4.576 9.374 1.00 97.62 210 ILE A C 1
ATOM 1618 O O . ILE A 1 210 ? 0.708 3.782 8.511 1.00 97.62 210 ILE A O 1
ATOM 1622 N N . GLU A 1 211 ? 1.187 4.233 10.651 1.00 97.62 211 GLU A N 1
ATOM 1623 C CA . GLU A 1 211 ? 0.815 2.911 11.166 1.00 97.62 211 GLU A CA 1
ATOM 1624 C C . GLU A 1 211 ? -0.700 2.792 11.381 1.00 97.62 211 GLU A C 1
ATOM 1626 O O . GLU A 1 211 ? -1.308 3.677 12.004 1.00 97.62 211 GLU A O 1
ATOM 1631 N N . LEU A 1 212 ? -1.265 1.683 10.910 1.00 97.56 212 LEU A N 1
ATOM 1632 C CA . LEU A 1 212 ? -2.616 1.192 11.155 1.00 97.56 212 LEU A CA 1
ATOM 1633 C C . LEU A 1 212 ? -2.552 -0.186 11.822 1.00 97.56 212 LEU A C 1
ATOM 1635 O O . LEU A 1 212 ? -1.648 -0.966 11.539 1.00 97.56 212 LEU A O 1
ATOM 1639 N N . ASN A 1 213 ? -3.560 -0.502 12.634 1.00 97.12 213 ASN A N 1
ATOM 1640 C CA . ASN A 1 213 ? -3.715 -1.826 13.230 1.00 97.12 213 ASN A CA 1
ATOM 1641 C C . ASN A 1 213 ? -4.909 -2.520 12.578 1.00 97.12 213 ASN A C 1
ATOM 1643 O O . ASN A 1 213 ? -6.036 -2.027 12.668 1.00 97.12 213 ASN A O 1
ATOM 1647 N N . LEU A 1 214 ? -4.655 -3.647 11.921 1.00 97.69 214 LEU A N 1
ATOM 1648 C CA . LEU A 1 214 ? -5.684 -4.529 11.372 1.00 97.69 214 LEU A CA 1
ATOM 1649 C C . LEU A 1 214 ? -5.881 -5.732 12.292 1.00 97.69 214 LEU A C 1
ATOM 1651 O O . LEU A 1 214 ? -5.004 -6.056 13.093 1.00 97.69 214 LEU A O 1
ATOM 1655 N N . SER A 1 215 ? -7.033 -6.394 12.192 1.00 97.50 215 SER A N 1
ATOM 1656 C CA . SER A 1 215 ? -7.195 -7.734 12.766 1.00 97.50 215 SER A CA 1
ATOM 1657 C C . SER A 1 215 ? -6.403 -8.751 11.946 1.00 97.50 215 SER A C 1
ATOM 1659 O O . SER A 1 215 ? -6.002 -8.477 10.812 1.00 97.50 215 SER A O 1
ATOM 1661 N N . GLN A 1 216 ? -6.224 -9.957 12.481 1.00 96.25 216 GLN A N 1
ATOM 1662 C CA . GLN A 1 216 ? -5.645 -11.065 11.721 1.00 96.25 216 GLN A CA 1
ATOM 1663 C C . GLN A 1 216 ? -6.452 -11.388 10.448 1.00 96.25 216 GLN A C 1
ATOM 1665 O O . GLN A 1 216 ? -5.855 -11.619 9.399 1.00 96.25 216 GLN A O 1
ATOM 1670 N N . GLU A 1 217 ? -7.787 -11.336 10.514 1.00 97.31 217 GLU A N 1
ATOM 1671 C CA . GLU A 1 217 ? -8.673 -11.508 9.350 1.00 97.31 217 GLU A CA 1
ATOM 1672 C C . GLU A 1 217 ? -8.484 -10.383 8.321 1.00 97.31 217 GLU A C 1
ATOM 1674 O O . GLU A 1 217 ? -8.293 -10.643 7.133 1.00 97.31 217 GLU A O 1
ATOM 1679 N N . GLY A 1 218 ? -8.461 -9.124 8.773 1.00 98.25 218 GLY A N 1
ATOM 1680 C CA . GLY A 1 218 ? -8.226 -7.976 7.895 1.00 98.25 218 GLY A CA 1
ATOM 1681 C C . GLY A 1 218 ? -6.852 -8.026 7.221 1.00 98.25 218 GLY A C 1
ATOM 1682 O O . GLY A 1 218 ? -6.737 -7.758 6.025 1.00 98.25 218 GLY A O 1
ATOM 1683 N N . LEU A 1 219 ? -5.810 -8.429 7.953 1.00 98.56 219 LEU A N 1
ATOM 1684 C CA . LEU A 1 219 ? -4.486 -8.646 7.374 1.00 98.56 219 LEU A CA 1
ATOM 1685 C C . LEU A 1 219 ? -4.523 -9.747 6.306 1.00 98.56 219 LEU A C 1
ATOM 1687 O O . LEU A 1 219 ? -3.933 -9.563 5.245 1.00 98.56 219 LEU A O 1
ATOM 1691 N N . GLN A 1 220 ? -5.225 -10.858 6.546 1.00 98.38 220 GLN A N 1
ATOM 1692 C CA . GLN A 1 220 ? -5.341 -11.938 5.565 1.00 98.38 220 GLN A CA 1
ATOM 1693 C C . GLN A 1 220 ? -5.957 -11.446 4.249 1.00 98.38 220 GLN A C 1
ATOM 1695 O O . GLN A 1 220 ? -5.337 -11.588 3.197 1.00 98.38 220 GLN A O 1
ATOM 1700 N N . HIS A 1 221 ? -7.099 -10.757 4.310 1.00 98.62 221 HIS A N 1
ATOM 1701 C CA . HIS A 1 221 ? -7.732 -10.186 3.117 1.00 98.62 221 HIS A CA 1
ATOM 1702 C C . HIS A 1 221 ? -6.851 -9.161 2.392 1.00 98.62 221 HIS A C 1
ATOM 1704 O O . HIS A 1 221 ? -6.867 -9.077 1.161 1.00 98.62 221 HIS A O 1
ATOM 1710 N N . LEU A 1 222 ? -6.076 -8.367 3.136 1.00 98.75 222 LEU A N 1
ATOM 1711 C CA . LEU A 1 222 ? -5.108 -7.442 2.552 1.00 98.75 222 LEU A CA 1
ATOM 1712 C C . LEU A 1 222 ? -3.997 -8.196 1.807 1.00 98.75 222 LEU A C 1
ATOM 1714 O O . LEU A 1 222 ? -3.689 -7.833 0.672 1.00 98.75 222 LEU A O 1
ATOM 1718 N N . LYS A 1 223 ? -3.422 -9.252 2.395 1.00 98.75 223 LYS A N 1
ATOM 1719 C CA . LYS A 1 223 ? -2.376 -10.070 1.754 1.00 98.75 223 LYS A CA 1
ATOM 1720 C C . LYS A 1 223 ? -2.881 -10.775 0.504 1.00 98.75 223 LYS A C 1
ATOM 1722 O O . LYS A 1 223 ? -2.190 -10.751 -0.510 1.00 98.75 223 LYS A O 1
ATOM 1727 N N . ASP A 1 224 ? -4.087 -11.337 0.549 1.00 98.56 224 ASP A N 1
ATOM 1728 C CA . ASP A 1 224 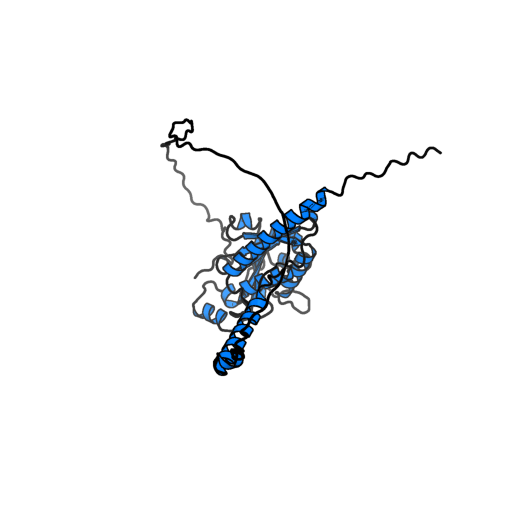? -4.711 -11.981 -0.610 1.00 98.56 224 ASP A CA 1
ATOM 1729 C C . ASP A 1 22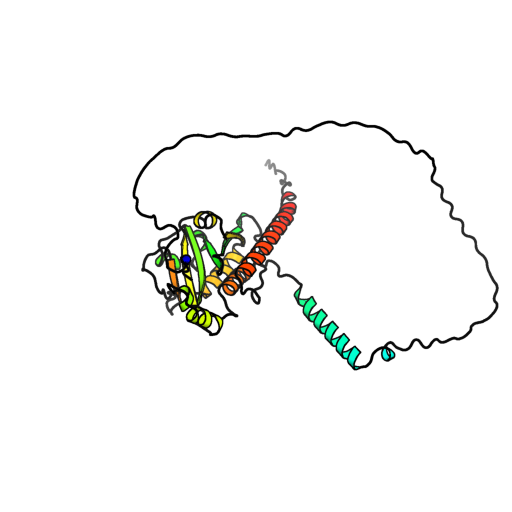4 ? -4.853 -10.980 -1.765 1.00 98.56 224 ASP A C 1
ATOM 1731 O O . ASP A 1 224 ? -4.532 -11.281 -2.918 1.00 98.56 224 ASP A O 1
ATOM 1735 N N . ARG A 1 225 ? -5.268 -9.742 -1.458 1.00 98.31 225 ARG A N 1
ATOM 1736 C CA . ARG A 1 225 ? -5.409 -8.690 -2.469 1.00 98.31 225 ARG A CA 1
ATOM 1737 C C . ARG A 1 225 ? -4.063 -8.173 -2.984 1.00 98.31 225 ARG A C 1
ATOM 1739 O O . ARG A 1 225 ? -3.954 -7.913 -4.187 1.00 98.31 225 ARG A O 1
ATOM 1746 N N . LEU A 1 226 ? -3.052 -8.064 -2.118 1.00 98.56 226 LEU A N 1
ATOM 1747 C CA . LEU A 1 226 ? -1.676 -7.758 -2.519 1.00 98.56 226 LEU A CA 1
ATOM 1748 C C . LEU A 1 226 ? -1.138 -8.836 -3.459 1.00 98.56 226 LEU A C 1
ATOM 1750 O O . LEU A 1 226 ? -0.631 -8.495 -4.523 1.00 98.56 226 LEU A O 1
ATOM 1754 N N . ARG A 1 227 ? -1.304 -10.120 -3.118 1.00 98.31 227 ARG A N 1
ATOM 1755 C CA . ARG A 1 227 ? -0.903 -11.248 -3.969 1.00 98.31 227 ARG A CA 1
ATOM 1756 C C . ARG A 1 227 ? -1.593 -11.174 -5.327 1.00 98.31 227 ARG A C 1
ATOM 1758 O O . ARG A 1 227 ? -0.919 -11.246 -6.344 1.00 98.31 227 ARG A O 1
ATOM 1765 N N . ALA A 1 228 ? -2.900 -10.922 -5.354 1.00 98.12 228 ALA A N 1
ATOM 1766 C CA . ALA A 1 228 ? -3.673 -10.751 -6.587 1.00 98.12 228 ALA A CA 1
ATOM 1767 C C . ALA A 1 228 ? -3.313 -9.489 -7.404 1.00 98.12 228 ALA A C 1
ATOM 1769 O O . ALA A 1 228 ? -3.962 -9.212 -8.408 1.00 98.12 228 ALA A O 1
ATOM 1770 N N . SER A 1 229 ? -2.346 -8.682 -6.956 1.00 98.19 229 SER A N 1
ATOM 1771 C CA . SER A 1 229 ? -1.790 -7.570 -7.737 1.00 98.19 229 SER A CA 1
ATOM 1772 C C . SER A 1 229 ? -0.538 -7.969 -8.525 1.00 98.19 229 SER A C 1
ATOM 1774 O O . SER A 1 229 ? -0.064 -7.170 -9.326 1.00 98.19 229 SER A O 1
ATOM 1776 N N . PHE A 1 230 ? 0.001 -9.172 -8.311 1.00 98.31 230 PHE A N 1
ATOM 1777 C CA . PHE A 1 230 ? 1.100 -9.742 -9.092 1.00 98.31 230 PHE A CA 1
ATOM 1778 C C . PHE A 1 230 ? 0.554 -10.654 -10.194 1.00 98.31 230 PHE A C 1
ATOM 1780 O O . PHE A 1 230 ? -0.411 -11.385 -9.970 1.00 98.31 230 PHE A O 1
ATOM 1787 N N . GLU A 1 231 ? 1.218 -10.660 -11.348 1.00 97.56 231 GLU A N 1
ATOM 1788 C CA . GLU A 1 231 ? 1.000 -11.660 -12.400 1.00 97.56 231 GLU A CA 1
ATOM 1789 C C . GLU A 1 231 ? 1.865 -12.900 -12.107 1.00 97.56 231 GLU A C 1
ATOM 1791 O O . GLU A 1 231 ? 3.070 -12.778 -11.842 1.00 97.56 231 GLU A O 1
ATOM 1796 N N . PHE A 1 232 ? 1.257 -14.087 -12.172 1.00 96.31 232 PHE A N 1
ATOM 1797 C CA . PHE A 1 232 ? 1.923 -15.378 -11.974 1.00 96.31 232 PHE A CA 1
ATOM 1798 C C . PHE A 1 232 ? 1.791 -16.266 -13.217 1.00 96.31 232 PHE A C 1
ATOM 1800 O O . PHE A 1 232 ? 0.826 -16.155 -13.976 1.00 96.31 232 PHE A O 1
ATOM 1807 N N . ASP A 1 233 ? 2.757 -17.157 -13.426 1.00 95.25 233 ASP A N 1
ATOM 1808 C CA . ASP A 1 233 ? 2.671 -18.215 -14.432 1.00 95.25 233 ASP A CA 1
ATOM 1809 C C . ASP A 1 233 ? 1.767 -19.383 -13.978 1.00 95.25 233 ASP A C 1
ATOM 1811 O O . ASP A 1 233 ? 1.211 -19.399 -12.876 1.00 95.25 233 ASP A O 1
ATOM 1815 N N . GLN A 1 234 ? 1.614 -20.392 -14.840 1.00 94.31 234 GLN A N 1
ATOM 1816 C CA . GLN A 1 234 ? 0.804 -21.585 -14.552 1.00 94.31 234 GLN A CA 1
ATOM 1817 C C . GLN A 1 234 ? 1.365 -22.441 -13.405 1.00 94.31 234 GLN A C 1
ATOM 1819 O O . GLN A 1 234 ? 0.643 -23.258 -12.837 1.00 94.31 234 GLN A O 1
ATOM 1824 N N . GLN A 1 235 ? 2.643 -22.269 -13.068 1.00 94.00 235 GLN A N 1
ATOM 1825 C CA . GLN A 1 235 ? 3.334 -22.942 -11.973 1.00 94.00 235 GLN A CA 1
ATOM 1826 C C . GLN A 1 235 ? 3.361 -22.080 -10.700 1.00 94.00 235 GLN A C 1
ATOM 1828 O O . GLN A 1 235 ? 3.994 -22.464 -9.718 1.00 94.00 235 GLN A O 1
ATOM 1833 N N . ASN A 1 236 ? 2.624 -20.961 -10.682 1.00 92.75 236 ASN A N 1
ATOM 1834 C CA . ASN A 1 236 ? 2.504 -20.039 -9.558 1.00 92.75 236 ASN A CA 1
ATOM 1835 C C . ASN A 1 236 ? 3.813 -19.292 -9.221 1.00 92.75 236 ASN A C 1
ATOM 1837 O O . ASN A 1 236 ? 3.999 -18.847 -8.082 1.00 92.75 236 ASN A O 1
ATOM 1841 N N . HIS A 1 237 ? 4.701 -19.109 -10.203 1.00 93.75 237 HIS A N 1
ATOM 1842 C CA . HIS A 1 237 ? 5.880 -18.249 -10.086 1.00 93.75 237 HIS A CA 1
ATOM 1843 C C . HIS A 1 237 ? 5.581 -16.827 -10.577 1.00 93.75 237 HIS A C 1
ATOM 1845 O O . HIS A 1 237 ? 4.903 -16.654 -11.591 1.00 93.75 237 HIS A O 1
ATOM 1851 N N . PRO A 1 238 ? 6.071 -15.784 -9.884 1.00 95.50 238 PRO A N 1
ATOM 1852 C CA . PRO A 1 238 ? 5.886 -14.408 -10.330 1.00 95.50 238 PRO A CA 1
ATOM 1853 C C . PRO A 1 238 ? 6.785 -14.104 -11.537 1.00 95.50 238 PRO A C 1
ATOM 1855 O O . PRO A 1 238 ? 7.830 -14.731 -11.713 1.00 95.50 238 PRO A O 1
ATOM 1858 N N . TYR A 1 239 ? 6.447 -13.076 -12.320 1.00 94.75 239 TYR A N 1
ATOM 1859 C CA . TYR A 1 239 ? 7.320 -12.568 -13.388 1.00 94.75 239 TYR A CA 1
ATOM 1860 C C . TYR A 1 239 ? 8.189 -11.402 -12.896 1.00 94.75 239 TYR A C 1
ATOM 1862 O O . TYR A 1 239 ? 7.729 -10.254 -12.908 1.00 94.75 239 TYR A O 1
ATOM 1870 N N . PRO A 1 240 ? 9.443 -11.630 -12.470 1.00 92.50 240 PRO A N 1
ATOM 1871 C CA . PRO A 1 240 ? 10.310 -10.542 -12.056 1.00 92.50 240 PRO A CA 1
ATOM 1872 C C . PRO A 1 240 ? 10.796 -9.728 -13.268 1.00 92.50 240 PRO A C 1
ATOM 1874 O O . PRO A 1 240 ? 11.162 -10.268 -14.310 1.00 92.50 240 PRO A O 1
ATOM 1877 N N . LEU A 1 241 ? 10.843 -8.410 -13.112 1.00 89.06 241 LEU A N 1
ATOM 1878 C CA . LEU A 1 241 ? 11.285 -7.432 -14.108 1.00 89.06 241 LEU A CA 1
ATOM 1879 C C . LEU A 1 241 ? 12.646 -6.833 -13.713 1.00 89.06 241 LEU A C 1
ATOM 1881 O O . LEU A 1 241 ? 13.400 -7.458 -12.955 1.00 89.06 241 LEU A O 1
ATOM 1885 N N . LYS A 1 242 ? 12.980 -5.652 -14.264 1.00 74.19 242 LYS A N 1
ATOM 1886 C CA . LYS A 1 242 ? 14.263 -4.953 -14.076 1.00 74.19 242 LYS A CA 1
ATOM 1887 C C . LYS A 1 242 ? 14.727 -4.982 -12.610 1.00 74.19 242 LYS A C 1
ATOM 1889 O O . LYS A 1 242 ? 13.955 -4.731 -11.688 1.00 74.19 242 LYS A O 1
ATOM 1894 N N . GLY A 1 243 ? 16.017 -5.263 -12.428 1.00 61.97 243 GLY A N 1
ATOM 1895 C CA . GLY A 1 243 ? 16.699 -5.366 -11.136 1.00 61.97 243 GLY A CA 1
ATOM 1896 C C . GLY A 1 243 ? 17.814 -6.414 -11.189 1.00 61.97 243 GLY A C 1
ATOM 1897 O O . GLY A 1 243 ? 17.819 -7.274 -12.071 1.00 61.97 243 GLY A O 1
ATOM 1898 N N . ARG A 1 244 ? 18.777 -6.358 -10.259 1.00 54.47 244 ARG A N 1
ATOM 1899 C CA . ARG A 1 244 ? 19.692 -7.495 -10.048 1.00 54.47 244 ARG A CA 1
ATOM 1900 C C . ARG A 1 244 ? 18.884 -8.667 -9.468 1.00 54.47 244 ARG A C 1
ATOM 1902 O O . ARG A 1 244 ? 17.925 -8.408 -8.742 1.00 54.47 244 ARG A O 1
ATOM 1909 N N . PRO A 1 245 ? 19.279 -9.933 -9.711 1.00 56.19 245 PRO A N 1
ATOM 1910 C CA . PRO A 1 245 ? 18.688 -11.086 -9.026 1.00 56.19 245 PRO A CA 1
ATOM 1911 C C . PRO A 1 245 ? 18.649 -10.916 -7.502 1.00 56.19 245 PRO A C 1
ATOM 1913 O O . PRO A 1 245 ? 17.730 -11.403 -6.861 1.00 56.19 245 PRO A O 1
ATOM 1916 N N . THR A 1 246 ? 19.618 -10.171 -6.958 1.00 58.56 246 THR A N 1
ATOM 1917 C CA . THR A 1 246 ? 19.762 -9.851 -5.539 1.00 58.56 246 THR A CA 1
ATOM 1918 C C . THR A 1 246 ? 19.985 -8.344 -5.357 1.00 58.56 246 THR A C 1
ATOM 1920 O O . THR A 1 246 ? 21.046 -7.815 -5.711 1.00 58.56 246 THR A O 1
ATOM 1923 N N . GLY A 1 247 ? 18.989 -7.649 -4.815 1.00 79.06 247 GLY A N 1
ATOM 1924 C CA . GLY A 1 247 ? 19.028 -6.230 -4.453 1.00 79.06 247 GLY A CA 1
ATOM 1925 C C . GLY A 1 247 ? 18.103 -5.947 -3.267 1.00 79.06 247 GLY A C 1
ATOM 1926 O O . GLY A 1 247 ? 17.456 -6.857 -2.751 1.00 79.06 247 GLY A O 1
ATOM 1927 N N . ASP A 1 248 ? 18.043 -4.697 -2.823 1.00 86.62 248 ASP A N 1
ATOM 1928 C CA . ASP A 1 248 ? 17.097 -4.241 -1.794 1.00 86.62 248 ASP A CA 1
ATOM 1929 C C . ASP A 1 248 ? 15.696 -3.961 -2.360 1.00 86.62 248 ASP A C 1
ATOM 1931 O O . ASP A 1 248 ? 14.756 -3.777 -1.599 1.00 86.62 248 ASP A O 1
ATOM 1935 N N . ASN A 1 249 ? 15.530 -3.958 -3.683 1.00 90.31 249 ASN A N 1
ATOM 1936 C CA . ASN A 1 249 ? 14.248 -3.779 -4.353 1.00 90.31 249 ASN A CA 1
ATOM 1937 C C . ASN A 1 249 ? 14.154 -4.612 -5.638 1.00 90.31 249 ASN A C 1
ATOM 1939 O O . ASN A 1 249 ? 15.171 -4.981 -6.238 1.00 90.31 249 ASN A O 1
ATOM 1943 N N . ARG A 1 250 ? 12.920 -4.899 -6.062 1.00 92.00 250 ARG A N 1
ATOM 1944 C CA . ARG A 1 250 ? 12.622 -5.630 -7.294 1.00 92.00 250 ARG A CA 1
ATOM 1945 C C . ARG A 1 250 ? 11.269 -5.214 -7.857 1.00 92.00 250 ARG A C 1
ATOM 1947 O O . ARG A 1 250 ? 10.303 -5.037 -7.114 1.00 92.00 250 ARG A O 1
ATOM 1954 N N . PHE A 1 251 ? 11.198 -5.107 -9.181 1.00 94.00 251 PHE A N 1
ATOM 1955 C CA . PHE A 1 251 ? 9.934 -4.993 -9.898 1.00 94.00 251 PHE A CA 1
ATOM 1956 C C . PHE A 1 251 ? 9.436 -6.365 -10.348 1.00 94.00 251 PHE A C 1
ATOM 1958 O O . PHE A 1 251 ? 10.233 -7.231 -10.703 1.00 94.00 251 PHE A O 1
ATOM 1965 N N . PHE A 1 252 ? 8.122 -6.536 -10.399 1.00 95.75 252 PHE A N 1
ATOM 1966 C CA . PHE A 1 252 ? 7.429 -7.694 -10.955 1.00 95.75 252 PHE A CA 1
ATOM 1967 C C . PHE A 1 252 ? 6.313 -7.209 -11.878 1.00 95.75 252 PHE A C 1
ATOM 1969 O O . PHE A 1 252 ? 5.826 -6.085 -11.714 1.00 95.75 252 PHE A O 1
ATOM 1976 N N . LYS A 1 253 ? 5.885 -8.036 -12.834 1.00 96.69 253 LYS A N 1
ATOM 1977 C CA . LYS A 1 253 ? 4.668 -7.730 -13.591 1.00 96.69 253 LYS A CA 1
ATOM 1978 C C . LYS A 1 253 ? 3.479 -7.613 -12.639 1.00 96.69 253 LYS A C 1
ATOM 1980 O O . LYS A 1 253 ? 3.289 -8.460 -11.763 1.00 96.69 253 LYS A O 1
ATOM 1985 N N . GLY A 1 254 ? 2.729 -6.531 -12.800 1.00 96.75 254 GLY A N 1
ATOM 1986 C CA . GLY A 1 254 ? 1.505 -6.281 -12.061 1.00 96.75 254 GLY A CA 1
ATOM 1987 C C . GLY A 1 254 ? 0.289 -6.741 -12.852 1.00 96.75 254 GLY A C 1
ATOM 1988 O O . GLY A 1 254 ? 0.268 -6.655 -14.078 1.00 96.75 254 GLY A O 1
ATOM 1989 N N . GLU A 1 255 ? -0.726 -7.190 -12.129 1.00 96.12 255 GLU A N 1
ATOM 1990 C CA . GLU A 1 255 ? -2.060 -7.412 -12.676 1.00 96.12 255 GLU A CA 1
ATOM 1991 C C . GLU A 1 255 ? -2.811 -6.088 -12.871 1.00 96.12 255 GLU A C 1
ATOM 1993 O O . GLU A 1 255 ? -2.564 -5.102 -12.165 1.00 96.12 255 GLU A O 1
ATOM 1998 N N . ASP A 1 256 ? -3.784 -6.097 -13.787 1.00 92.62 256 ASP A N 1
ATOM 1999 C CA . ASP A 1 256 ? -4.597 -4.935 -14.185 1.00 92.62 256 ASP A CA 1
ATOM 2000 C C . ASP A 1 256 ? -3.795 -3.819 -14.909 1.00 92.62 256 ASP A C 1
ATOM 2002 O O . ASP A 1 256 ? -2.575 -3.879 -15.097 1.00 92.62 256 ASP A O 1
ATOM 2006 N N . TYR A 1 257 ? -4.494 -2.782 -15.372 1.00 92.81 257 TYR A N 1
ATOM 2007 C CA . TYR A 1 257 ? -3.926 -1.670 -16.142 1.00 92.81 257 TYR A CA 1
ATOM 2008 C C . TYR A 1 257 ? -3.849 -0.378 -15.325 1.00 92.81 257 TYR A C 1
ATOM 2010 O O . TYR A 1 257 ? -4.739 -0.060 -14.534 1.00 92.81 257 TYR A O 1
ATOM 2018 N N . TYR A 1 258 ? -2.836 0.439 -15.594 1.00 94.06 258 TYR A N 1
ATOM 2019 C CA . TYR A 1 258 ? -2.740 1.798 -15.074 1.00 94.06 258 TYR A CA 1
ATOM 2020 C C . TYR A 1 258 ? -3.447 2.801 -15.994 1.00 94.06 258 TYR A C 1
ATOM 2022 O O . TYR A 1 258 ? -3.313 2.741 -17.217 1.00 94.06 258 TYR A O 1
ATOM 2030 N N . LEU A 1 259 ? -4.188 3.736 -15.395 1.00 91.06 259 LEU A N 1
ATOM 2031 C CA . LEU A 1 259 ? -4.784 4.921 -16.030 1.00 91.06 259 LEU A CA 1
ATOM 2032 C C . LEU A 1 259 ? -5.030 5.977 -14.937 1.00 91.06 259 LEU A C 1
ATOM 2034 O O . LEU A 1 259 ? -5.071 5.637 -13.755 1.00 91.06 259 LEU A O 1
ATOM 2038 N N . ILE A 1 260 ? -5.298 7.242 -15.275 1.00 87.00 260 ILE A N 1
ATOM 2039 C CA . ILE A 1 260 ? -5.648 8.267 -14.270 1.00 87.00 260 ILE A CA 1
ATOM 2040 C C . ILE A 1 260 ? -6.845 7.899 -13.374 1.00 87.00 260 ILE A C 1
ATOM 2042 O O . ILE A 1 260 ? -6.972 8.426 -12.276 1.00 87.00 260 ILE A O 1
ATOM 2046 N N . THR A 1 261 ? -7.717 6.985 -13.805 1.00 85.75 261 THR A N 1
ATOM 2047 C CA . THR A 1 261 ? -8.838 6.466 -13.002 1.00 85.75 261 THR A CA 1
ATOM 2048 C C . THR A 1 261 ? -8.486 5.222 -12.176 1.00 85.75 261 THR A C 1
ATOM 2050 O O . THR A 1 261 ? -9.254 4.863 -11.278 1.00 85.75 261 THR A O 1
ATOM 2053 N N . ASN A 1 262 ? -7.333 4.594 -12.433 1.00 90.88 262 ASN A N 1
ATOM 2054 C CA . ASN A 1 262 ? -6.765 3.443 -11.725 1.00 90.88 262 ASN A CA 1
ATOM 2055 C C . ASN A 1 262 ? -5.280 3.709 -11.421 1.00 90.88 262 ASN A C 1
ATOM 2057 O O . ASN A 1 262 ? -4.385 3.199 -12.091 1.00 90.88 262 ASN A O 1
ATOM 2061 N N . THR A 1 263 ? -5.032 4.587 -10.447 1.00 92.81 263 THR A N 1
ATOM 2062 C CA . THR A 1 263 ? -3.683 5.034 -10.073 1.00 92.81 263 THR A CA 1
ATOM 2063 C C . THR A 1 263 ? -3.095 4.209 -8.933 1.00 92.81 263 THR A C 1
ATOM 2065 O O . THR A 1 263 ? -3.803 3.471 -8.247 1.00 92.81 263 THR A O 1
ATOM 2068 N N . CYS A 1 264 ? -1.809 4.419 -8.648 1.00 92.94 264 CYS A N 1
ATOM 2069 C CA . CYS A 1 264 ? -1.126 3.821 -7.502 1.00 92.94 264 CYS A CA 1
ATOM 2070 C C . CYS A 1 264 ? -1.795 4.161 -6.157 1.00 92.94 264 CYS A C 1
ATOM 2072 O O . CYS A 1 264 ? -1.930 3.310 -5.285 1.00 92.94 264 CYS A O 1
ATOM 2074 N N . ASN A 1 265 ? -2.303 5.387 -6.008 1.00 96.06 265 ASN A N 1
ATOM 2075 C CA . ASN A 1 265 ? -2.991 5.825 -4.792 1.00 96.06 265 ASN A CA 1
ATOM 2076 C C . ASN A 1 265 ? -4.356 5.135 -4.635 1.00 96.06 265 ASN A C 1
ATOM 2078 O O . ASN A 1 265 ? -4.734 4.745 -3.528 1.00 96.06 265 ASN A O 1
ATOM 2082 N N . ARG A 1 266 ? -5.076 4.934 -5.748 1.00 95.88 266 ARG A N 1
ATOM 2083 C CA . ARG A 1 266 ? -6.318 4.155 -5.764 1.00 95.88 266 ARG A CA 1
ATOM 2084 C C . ARG A 1 266 ? -6.053 2.685 -5.459 1.00 95.88 266 ARG A C 1
ATOM 2086 O O . ARG A 1 266 ? -6.830 2.084 -4.722 1.00 95.88 266 ARG A O 1
ATOM 2093 N N . TRP A 1 267 ? -4.978 2.116 -5.999 1.00 97.50 267 TRP A N 1
ATOM 2094 C CA . TRP A 1 267 ? -4.543 0.761 -5.670 1.00 97.50 267 TRP A CA 1
ATOM 2095 C C . TRP A 1 267 ? -4.293 0.612 -4.163 1.00 97.50 267 TRP A C 1
ATOM 2097 O O . TRP A 1 267 ? -4.911 -0.248 -3.540 1.00 97.50 267 TRP A O 1
ATOM 2107 N N . THR A 1 268 ? -3.528 1.520 -3.547 1.00 98.19 268 THR A N 1
ATOM 2108 C CA . THR A 1 268 ? -3.292 1.517 -2.091 1.00 98.19 268 THR A CA 1
ATOM 2109 C C . THR A 1 268 ? -4.603 1.594 -1.309 1.00 98.19 268 THR A C 1
ATOM 2111 O O . THR A 1 268 ? -4.804 0.841 -0.358 1.00 98.19 268 THR A O 1
ATOM 2114 N N . ALA A 1 269 ? -5.543 2.444 -1.734 1.00 97.75 269 ALA A N 1
ATOM 2115 C CA . ALA A 1 269 ? -6.863 2.516 -1.112 1.00 97.75 269 ALA A CA 1
ATOM 2116 C C . ALA A 1 269 ? -7.653 1.200 -1.235 1.00 97.75 269 ALA A C 1
ATOM 2118 O O . ALA A 1 269 ? -8.278 0.793 -0.263 1.00 97.75 269 ALA A O 1
ATOM 2119 N N . LYS A 1 270 ? -7.597 0.509 -2.385 1.00 97.69 270 LYS A N 1
ATOM 2120 C CA . LYS A 1 270 ? -8.249 -0.799 -2.589 1.00 97.69 270 LYS A CA 1
ATOM 2121 C C . LYS A 1 270 ? -7.676 -1.884 -1.668 1.00 97.69 270 LYS A C 1
ATOM 2123 O O . LYS A 1 270 ? -8.446 -2.678 -1.140 1.00 97.69 270 LYS A O 1
ATOM 2128 N N . MET A 1 271 ? -6.357 -1.916 -1.461 1.00 98.38 271 MET A N 1
ATOM 2129 C CA . MET A 1 271 ? -5.719 -2.880 -0.546 1.00 98.38 271 MET A CA 1
ATOM 2130 C C . MET A 1 271 ? -6.105 -2.620 0.920 1.00 98.38 271 MET A C 1
ATOM 2132 O O . MET A 1 271 ? -6.348 -3.541 1.695 1.00 98.38 271 MET A O 1
ATOM 2136 N N . LEU A 1 272 ? -6.177 -1.346 1.315 1.00 98.50 272 LEU A N 1
ATOM 2137 C CA . LEU A 1 272 ? -6.609 -0.964 2.660 1.00 98.50 272 LEU A CA 1
ATOM 2138 C C . LEU A 1 272 ? -8.099 -1.263 2.872 1.00 98.50 272 LEU A C 1
ATOM 2140 O O . LEU A 1 272 ? -8.478 -1.800 3.911 1.00 98.50 272 LEU A O 1
ATOM 2144 N N . GLU A 1 273 ? -8.938 -0.969 1.877 1.00 98.19 273 GLU A N 1
ATOM 2145 C CA . GLU A 1 273 ? -10.364 -1.303 1.895 1.00 98.19 273 GLU A CA 1
ATOM 2146 C C . GLU A 1 273 ? -10.588 -2.816 2.021 1.00 98.19 273 GLU A C 1
ATOM 2148 O O . GLU A 1 273 ? -11.427 -3.231 2.821 1.00 98.19 273 GLU A O 1
ATOM 2153 N N . SER A 1 274 ? -9.820 -3.653 1.307 1.00 98.31 274 SER A N 1
ATOM 2154 C CA . SER A 1 274 ? -9.928 -5.114 1.447 1.00 98.31 274 SER A CA 1
ATOM 2155 C C . SER A 1 274 ? -9.540 -5.590 2.846 1.00 98.31 274 SER A C 1
ATOM 2157 O O . SER A 1 274 ? -10.163 -6.513 3.359 1.00 98.31 274 SER A O 1
ATOM 2159 N N . GLY A 1 275 ? -8.591 -4.913 3.500 1.00 98.00 275 GLY A N 1
ATOM 2160 C CA . GLY A 1 275 ? -8.266 -5.129 4.913 1.00 98.00 275 GLY A CA 1
ATOM 2161 C C . GLY A 1 275 ? -9.290 -4.566 5.907 1.00 98.00 275 GLY A C 1
ATOM 2162 O O . GLY A 1 275 ? -9.101 -4.674 7.119 1.00 98.00 275 GLY A O 1
ATOM 2163 N N . GLY A 1 276 ? -10.385 -3.973 5.422 1.00 97.62 276 GLY A N 1
ATOM 2164 C CA . GLY A 1 276 ? -11.493 -3.465 6.229 1.00 97.62 276 GLY A CA 1
ATOM 2165 C C . GLY A 1 276 ? -11.337 -2.025 6.710 1.00 97.62 276 GLY A C 1
ATOM 2166 O O . GLY A 1 276 ? -12.128 -1.606 7.558 1.00 97.62 276 GLY A O 1
ATOM 2167 N N . VAL A 1 277 ? -10.357 -1.276 6.196 1.00 97.88 277 VAL A N 1
ATOM 2168 C CA . VAL A 1 277 ? -10.170 0.151 6.501 1.00 97.88 277 VAL A CA 1
ATOM 2169 C C . VAL A 1 277 ? -11.293 0.968 5.837 1.00 97.88 277 VAL A C 1
ATOM 2171 O O . VAL A 1 277 ? -11.542 0.790 4.642 1.00 97.88 277 VAL A O 1
ATOM 2174 N N . PRO A 1 278 ? -11.964 1.895 6.549 1.00 95.94 278 PRO A N 1
ATOM 2175 C CA . PRO A 1 278 ? -13.009 2.743 5.980 1.00 95.94 278 PRO A CA 1
ATOM 2176 C C . PRO A 1 278 ? -12.400 3.839 5.096 1.00 95.94 278 PRO A C 1
ATOM 2178 O O . PRO A 1 278 ? -12.183 4.969 5.529 1.00 95.94 278 PRO A O 1
ATOM 2181 N N . ILE A 1 279 ? -12.105 3.498 3.844 1.00 95.25 279 ILE A N 1
ATOM 2182 C CA . ILE A 1 279 ? -11.499 4.402 2.863 1.00 95.25 279 ILE A CA 1
ATOM 2183 C C . ILE A 1 279 ? -12.287 4.400 1.551 1.00 95.25 279 ILE A C 1
ATOM 2185 O O . ILE A 1 279 ? -12.816 3.376 1.111 1.00 95.25 279 ILE A O 1
ATOM 2189 N N . ASP A 1 280 ? -12.401 5.558 0.910 1.00 93.62 280 ASP A N 1
ATOM 2190 C CA . ASP A 1 280 ? -12.941 5.670 -0.438 1.00 93.62 280 ASP A CA 1
ATOM 2191 C C . ASP A 1 280 ? -11.898 5.253 -1.481 1.00 93.62 280 ASP A C 1
ATOM 2193 O O . ASP A 1 280 ? -10.723 5.619 -1.405 1.00 93.62 280 ASP A O 1
ATOM 2197 N N . THR A 1 281 ? -12.325 4.499 -2.490 1.00 91.62 281 THR A N 1
ATOM 2198 C CA . THR A 1 281 ? -11.445 4.049 -3.574 1.00 91.62 281 THR A CA 1
ATOM 2199 C C . THR A 1 281 ? -11.704 4.779 -4.885 1.00 91.62 281 THR A C 1
ATOM 2201 O O . THR A 1 281 ? -10.843 4.761 -5.758 1.00 91.62 281 THR A O 1
ATOM 2204 N N . VAL A 1 282 ? -12.847 5.442 -5.061 1.00 85.19 282 VAL A N 1
ATOM 2205 C CA . VAL A 1 282 ? -13.243 6.046 -6.342 1.00 85.19 282 VAL A CA 1
ATOM 2206 C C . VAL A 1 282 ? -12.578 7.405 -6.548 1.00 85.19 282 VAL A C 1
ATOM 2208 O O . VAL A 1 282 ? -12.052 7.674 -7.627 1.00 85.19 282 VAL A O 1
ATOM 2211 N N . PHE A 1 283 ? -12.523 8.231 -5.507 1.00 78.75 283 PHE A N 1
ATOM 2212 C CA . PHE A 1 283 ? -12.006 9.601 -5.538 1.00 78.75 283 PHE A CA 1
ATOM 2213 C C . PHE A 1 283 ? -10.580 9.721 -4.973 1.00 78.75 283 PHE A C 1
ATOM 2215 O O . PHE A 1 283 ? -10.081 10.817 -4.698 1.00 78.75 283 PHE A O 1
ATOM 2222 N N . THR A 1 284 ? -9.873 8.597 -4.837 1.00 88.06 284 THR A N 1
ATOM 2223 C CA . THR A 1 284 ? -8.531 8.533 -4.238 1.00 88.06 284 THR A CA 1
ATOM 2224 C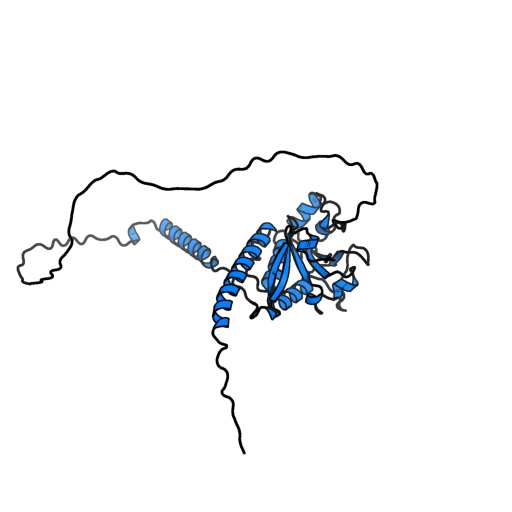 C . THR A 1 284 ? -7.427 8.558 -5.294 1.00 88.06 284 THR A C 1
ATOM 2226 O O . THR A 1 284 ? -6.655 7.622 -5.465 1.00 88.06 284 THR A O 1
ATOM 2229 N N . LEU A 1 285 ? -7.343 9.676 -6.020 1.00 87.38 285 LEU A N 1
ATOM 2230 C CA . LEU A 1 285 ? -6.347 9.863 -7.085 1.00 87.38 285 LEU A CA 1
ATOM 2231 C C . LEU A 1 285 ? -4.982 10.338 -6.568 1.00 87.38 285 LEU A C 1
ATOM 2233 O O . LEU A 1 285 ? -3.944 9.970 -7.117 1.00 87.38 285 LEU A O 1
ATOM 2237 N N . ARG A 1 286 ? -4.980 11.166 -5.517 1.00 89.25 286 ARG A N 1
ATOM 2238 C CA . ARG A 1 286 ? -3.784 11.827 -4.964 1.00 89.25 286 ARG A CA 1
ATOM 2239 C C . ARG A 1 286 ? -3.313 11.134 -3.686 1.00 89.25 286 ARG A C 1
ATOM 2241 O O . ARG A 1 286 ? -4.144 10.789 -2.847 1.00 89.25 286 ARG A O 1
ATOM 2248 N N . ALA A 1 287 ? -1.999 11.077 -3.470 1.00 91.75 287 ALA A N 1
ATOM 2249 C CA . ALA A 1 287 ? -1.399 10.559 -2.237 1.00 91.75 287 ALA A CA 1
ATOM 2250 C C . ALA A 1 287 ? -1.923 11.284 -0.985 1.00 91.75 287 ALA A C 1
ATOM 2252 O O . ALA A 1 287 ? -2.256 10.653 0.014 1.00 91.75 287 ALA A O 1
ATOM 2253 N N . ALA A 1 288 ? -2.117 12.606 -1.068 1.00 93.12 288 ALA A N 1
ATOM 2254 C CA . ALA A 1 288 ? -2.721 13.394 0.008 1.00 93.12 288 ALA A CA 1
ATOM 2255 C C . ALA A 1 288 ? -4.140 12.923 0.390 1.00 93.12 288 ALA A C 1
ATOM 2257 O O . ALA A 1 288 ? -4.529 13.031 1.551 1.00 93.12 288 ALA A O 1
ATOM 2258 N N . SER A 1 289 ? -4.909 12.375 -0.562 1.00 94.00 289 SER A N 1
ATOM 2259 C CA . SER A 1 289 ? -6.236 11.811 -0.284 1.00 94.00 289 SER A CA 1
ATOM 2260 C C . SER A 1 289 ? -6.138 10.508 0.508 1.00 94.00 289 SER A C 1
ATOM 2262 O O . SER A 1 289 ? -6.899 10.324 1.455 1.00 94.00 289 SER A O 1
ATOM 2264 N N . VAL A 1 290 ? -5.180 9.633 0.170 1.00 96.44 290 VAL A N 1
ATOM 2265 C CA . VAL A 1 290 ? -4.890 8.411 0.943 1.00 96.44 290 VAL A CA 1
ATOM 2266 C C . VAL A 1 290 ? -4.471 8.792 2.359 1.00 96.44 290 VAL A C 1
ATOM 2268 O O . VAL A 1 290 ? -5.079 8.344 3.323 1.00 96.44 290 VAL A O 1
ATOM 2271 N N . VAL A 1 291 ? -3.484 9.682 2.490 1.00 96.81 291 VAL A N 1
ATOM 2272 C CA . VAL A 1 291 ? -2.951 10.135 3.783 1.00 96.81 291 VAL A CA 1
ATOM 2273 C C . VAL A 1 291 ? -4.046 10.716 4.674 1.00 96.81 291 VAL A C 1
ATOM 2275 O O . VAL A 1 291 ? -4.106 10.385 5.859 1.00 96.81 291 VAL A O 1
ATOM 2278 N N . ARG A 1 292 ? -4.928 11.564 4.130 1.00 96.31 292 ARG A N 1
ATOM 2279 C CA . ARG A 1 292 ? -6.050 12.133 4.889 1.00 96.31 292 ARG A CA 1
ATOM 2280 C C . ARG A 1 292 ? -6.973 11.033 5.420 1.00 96.31 292 ARG A C 1
ATOM 2282 O O . ARG A 1 292 ? -7.187 10.966 6.626 1.00 96.31 292 ARG A O 1
ATOM 2289 N N . GLN A 1 293 ? -7.448 10.153 4.540 1.00 96.62 293 GLN A N 1
ATOM 2290 C CA . GLN A 1 293 ? -8.405 9.101 4.899 1.00 96.62 293 GLN A CA 1
ATOM 2291 C C . GLN A 1 293 ? -7.806 8.070 5.861 1.00 96.62 293 GLN A C 1
ATOM 2293 O O . GLN A 1 293 ? -8.457 7.660 6.814 1.00 96.62 293 GLN A O 1
ATOM 2298 N N . VAL A 1 294 ? -6.537 7.702 5.680 1.00 97.38 294 VAL A N 1
ATOM 2299 C CA . VAL A 1 294 ? -5.816 6.802 6.593 1.00 97.38 294 VAL A CA 1
ATOM 2300 C C . VAL A 1 294 ? -5.691 7.416 7.989 1.00 97.38 294 VAL A C 1
ATOM 2302 O O . VAL A 1 294 ? -5.895 6.729 8.988 1.00 97.38 294 VAL A O 1
ATOM 2305 N N . ASN A 1 295 ? -5.408 8.718 8.090 1.00 97.50 295 ASN A N 1
ATOM 2306 C CA . ASN A 1 295 ? -5.381 9.406 9.382 1.00 97.50 295 ASN A CA 1
ATOM 2307 C C . ASN A 1 295 ? -6.772 9.496 10.030 1.00 97.50 295 ASN A C 1
ATOM 2309 O O . ASN A 1 295 ? -6.880 9.374 11.250 1.00 97.50 295 ASN A O 1
ATOM 2313 N N . GLU A 1 296 ? -7.829 9.707 9.246 1.00 96.31 296 GLU A N 1
ATOM 2314 C CA . GLU A 1 296 ? -9.218 9.679 9.729 1.00 96.31 296 GLU A CA 1
ATOM 2315 C C . GLU A 1 296 ? -9.590 8.288 10.256 1.00 96.31 296 GLU A C 1
ATOM 2317 O O . GLU A 1 296 ? -10.017 8.167 11.406 1.00 96.31 296 GLU A O 1
ATOM 2322 N N . ALA A 1 297 ? -9.303 7.236 9.486 1.00 96.62 297 ALA A N 1
ATOM 2323 C CA . ALA A 1 297 ? -9.510 5.849 9.885 1.00 96.62 297 ALA A CA 1
ATOM 2324 C C . ALA A 1 297 ? -8.721 5.491 11.155 1.00 96.62 297 ALA A C 1
ATOM 2326 O O . ALA A 1 297 ? -9.265 4.860 12.062 1.00 96.62 297 ALA A O 1
ATOM 2327 N N . LYS A 1 298 ? -7.466 5.950 11.276 1.00 97.25 298 LYS A N 1
ATOM 2328 C CA . LYS A 1 298 ? -6.642 5.780 12.485 1.00 97.25 298 LYS A CA 1
ATOM 2329 C C . LYS A 1 298 ? -7.261 6.467 13.702 1.00 97.25 298 LYS A C 1
ATOM 2331 O O . LYS A 1 298 ? -7.314 5.879 14.782 1.00 97.25 298 LYS A O 1
ATOM 2336 N N . LYS A 1 299 ? -7.730 7.711 13.555 1.00 96.50 299 LYS A N 1
ATOM 2337 C CA . LYS A 1 299 ? -8.409 8.443 14.640 1.00 96.50 299 LYS A CA 1
ATOM 2338 C C . LYS A 1 299 ? -9.675 7.713 15.081 1.00 96.50 299 LYS A C 1
ATOM 2340 O O . LYS A 1 299 ? -9.906 7.577 16.284 1.00 96.50 299 LYS A O 1
ATOM 2345 N N . GLU A 1 300 ? -10.466 7.222 14.131 1.00 95.38 300 GLU A N 1
ATOM 2346 C CA . GLU A 1 300 ? -11.667 6.446 14.425 1.00 95.38 300 GLU A CA 1
ATOM 2347 C C . GLU A 1 300 ? -11.332 5.133 15.138 1.00 95.38 300 GLU A C 1
ATOM 2349 O O . GLU A 1 300 ? -11.926 4.846 16.177 1.00 95.38 300 GLU A O 1
ATOM 2354 N N . TYR A 1 301 ? -10.340 4.386 14.650 1.00 95.19 301 TYR A N 1
ATOM 2355 C CA . TYR A 1 301 ? -9.858 3.161 15.283 1.00 95.19 301 TYR A CA 1
ATOM 2356 C C . TYR A 1 301 ? -9.477 3.398 16.750 1.00 95.19 301 TYR A C 1
ATOM 2358 O O . TYR A 1 301 ? -9.961 2.709 17.649 1.00 95.19 301 TYR A O 1
ATOM 2366 N N . LEU A 1 302 ? -8.678 4.435 17.023 1.00 95.00 302 LEU A N 1
ATOM 2367 C CA . LEU A 1 302 ? -8.275 4.792 18.386 1.00 95.00 302 LEU A CA 1
ATOM 2368 C C . LEU A 1 302 ? -9.473 5.172 19.269 1.00 95.00 302 LEU A C 1
ATOM 2370 O O . LEU A 1 302 ? -9.481 4.845 20.458 1.00 95.00 302 LEU A O 1
ATOM 2374 N N . ARG A 1 303 ? -10.491 5.840 18.712 1.00 94.00 303 ARG A N 1
ATOM 2375 C CA . ARG A 1 303 ? -11.743 6.144 19.422 1.00 94.00 303 ARG A CA 1
ATOM 2376 C C . ARG A 1 303 ? -12.492 4.859 19.779 1.00 94.00 303 ARG A C 1
ATOM 2378 O O . ARG A 1 303 ? -12.841 4.673 20.942 1.00 94.00 303 ARG A O 1
ATOM 2385 N N . LEU A 1 304 ? -12.691 3.968 18.807 1.00 91.44 304 LEU A N 1
ATOM 2386 C CA . LEU A 1 304 ? -13.388 2.690 18.987 1.00 91.44 304 LEU A CA 1
ATOM 2387 C C . LEU A 1 304 ? -12.667 1.793 20.000 1.00 91.44 304 LEU A C 1
ATOM 2389 O O . LEU A 1 304 ? -13.309 1.237 20.891 1.00 91.44 304 LEU A O 1
ATOM 2393 N N . ARG A 1 305 ? -11.332 1.726 19.944 1.00 89.00 305 ARG A N 1
ATOM 2394 C CA . ARG A 1 305 ? -10.519 0.940 20.881 1.00 89.00 305 ARG A CA 1
ATOM 2395 C C . ARG A 1 305 ? -10.645 1.432 22.322 1.00 89.00 305 ARG A C 1
ATOM 2397 O O . ARG A 1 305 ? -10.730 0.610 23.232 1.00 89.00 305 ARG A O 1
ATOM 2404 N N . ARG A 1 306 ? -10.683 2.753 22.538 1.00 88.19 306 ARG A N 1
ATOM 2405 C CA . ARG A 1 306 ? -10.914 3.347 23.868 1.00 88.19 306 ARG A CA 1
ATOM 2406 C C . ARG A 1 306 ? -12.316 3.027 24.377 1.00 88.19 306 ARG A C 1
ATOM 2408 O O . ARG A 1 306 ? -12.449 2.593 25.514 1.00 88.19 306 ARG A O 1
ATOM 2415 N N . SER A 1 307 ? -13.339 3.184 23.536 1.00 81.62 307 SER A N 1
ATOM 2416 C CA . SER A 1 307 ? -14.729 2.892 23.910 1.00 81.62 307 SER A CA 1
ATOM 2417 C C . SER A 1 307 ? -14.964 1.408 24.219 1.00 81.62 307 SER A C 1
ATOM 2419 O O . SER A 1 307 ? -15.648 1.104 25.190 1.00 81.62 307 SER A O 1
ATOM 2421 N N . GLY A 1 308 ? -14.358 0.487 23.462 1.00 68.69 308 GLY A N 1
ATOM 2422 C CA . GLY A 1 308 ? -14.429 -0.959 23.725 1.00 68.69 308 GLY A CA 1
ATOM 2423 C C . GLY A 1 308 ? -13.536 -1.441 24.878 1.00 68.69 308 GLY A C 1
ATOM 2424 O O . GLY A 1 308 ? -13.744 -2.524 25.411 1.00 68.69 308 GLY A O 1
ATOM 2425 N N . GLY A 1 309 ? -12.543 -0.646 25.291 1.00 55.09 309 GLY A N 1
ATOM 2426 C CA . GLY A 1 309 ? -11.676 -0.950 26.434 1.00 55.09 309 GLY A CA 1
ATOM 2427 C C . GLY A 1 309 ? -12.312 -0.667 27.800 1.00 55.09 309 GLY A C 1
ATOM 2428 O O . GLY A 1 309 ? -11.898 -1.261 28.791 1.00 55.09 309 GLY A O 1
ATOM 2429 N N . VAL A 1 310 ? -13.332 0.198 27.867 1.00 41.47 310 VAL A N 1
ATOM 2430 C CA . VAL A 1 310 ? -14.018 0.545 29.129 1.00 41.47 310 VAL A CA 1
ATOM 2431 C C . VAL A 1 310 ? -14.989 -0.557 29.576 1.00 41.47 310 VAL A C 1
ATOM 2433 O O . VAL A 1 310 ? -15.173 -0.761 30.772 1.00 41.47 310 VAL A O 1
ATOM 2436 N N . THR A 1 311 ? -15.549 -1.340 28.653 1.00 45.22 311 THR A N 1
ATOM 2437 C CA . THR A 1 311 ? -16.453 -2.460 28.976 1.00 45.22 311 THR A CA 1
ATOM 2438 C C . THR A 1 311 ? -15.728 -3.747 29.390 1.00 45.22 311 THR A C 1
ATOM 2440 O O . THR A 1 311 ? -16.314 -4.573 30.084 1.00 45.22 311 THR A O 1
ATOM 2443 N N . GLY A 1 312 ? -14.444 -3.912 29.049 1.00 37.69 312 GLY A N 1
ATOM 2444 C CA . GLY A 1 312 ? -13.654 -5.104 29.400 1.00 37.69 312 GLY A CA 1
ATOM 2445 C C . GLY A 1 312 ? -13.118 -5.141 30.839 1.00 37.69 312 GLY A C 1
ATOM 2446 O O . GLY A 1 312 ? -12.716 -6.199 31.312 1.00 37.69 312 GLY A O 1
ATOM 2447 N N . ALA A 1 313 ? -13.127 -4.015 31.561 1.00 38.09 313 ALA A N 1
ATOM 2448 C CA . ALA A 1 313 ? -12.605 -3.937 32.931 1.00 38.09 313 ALA A CA 1
ATOM 2449 C C . ALA A 1 313 ? -13.629 -4.326 34.021 1.00 38.09 313 ALA A C 1
ATOM 2451 O O . ALA A 1 313 ? -13.263 -4.430 35.190 1.00 38.09 313 ALA A O 1
ATOM 2452 N N . ALA A 1 314 ? -14.899 -4.562 33.665 1.00 36.31 314 ALA A N 1
ATOM 2453 C CA . ALA A 1 314 ? -15.980 -4.784 34.633 1.00 36.31 314 ALA A CA 1
ATOM 2454 C C . ALA A 1 314 ? -16.434 -6.252 34.799 1.00 36.31 314 ALA A C 1
ATOM 2456 O O . ALA A 1 314 ? -17.292 -6.516 35.636 1.00 36.31 314 ALA A O 1
ATOM 2457 N N . LEU A 1 315 ? -15.880 -7.222 34.054 1.00 38.78 315 LEU A N 1
ATOM 2458 C CA . LEU A 1 315 ? -16.403 -8.606 34.032 1.00 38.78 315 LEU A CA 1
ATOM 2459 C C . LEU A 1 315 ? -15.453 -9.704 34.548 1.00 38.78 315 LEU A C 1
ATOM 2461 O O . LEU A 1 315 ? -15.739 -10.890 34.400 1.00 38.78 315 LEU A O 1
ATOM 2465 N N . HIS A 1 316 ? -14.372 -9.352 35.248 1.00 40.69 316 HIS A N 1
ATOM 2466 C CA . HIS A 1 316 ? -13.503 -10.338 35.908 1.00 40.69 316 HIS A CA 1
ATOM 2467 C C . HIS A 1 316 ? -13.265 -10.029 37.391 1.00 40.69 316 HIS A C 1
ATOM 2469 O O . HIS A 1 316 ? -12.151 -9.770 37.828 1.00 40.69 316 HIS A O 1
ATOM 2475 N N . LYS A 1 317 ? -14.338 -10.103 38.187 1.00 38.97 317 LYS A N 1
ATOM 2476 C CA . LYS A 1 317 ? -14.280 -10.456 39.618 1.00 38.97 317 LYS A CA 1
ATOM 2477 C C . LYS A 1 317 ? -15.540 -11.225 40.024 1.00 38.97 317 LYS A C 1
ATOM 2479 O O . LYS A 1 317 ? -16.434 -10.682 40.660 1.00 38.97 317 LYS A O 1
ATOM 2484 N N . LYS A 1 318 ? -15.601 -12.506 39.670 1.00 38.97 318 LYS A N 1
ATOM 2485 C CA . LYS A 1 318 ? -16.330 -13.514 40.451 1.00 38.97 318 LYS A CA 1
ATOM 2486 C C . LYS A 1 318 ? -15.550 -14.820 40.356 1.00 38.97 318 LYS A C 1
ATOM 2488 O O . LYS A 1 318 ? -15.698 -15.574 39.403 1.00 38.97 318 LYS A O 1
ATOM 2493 N N . SER A 1 319 ? -14.667 -15.030 41.328 1.00 38.16 319 SER A N 1
ATOM 2494 C CA . SER A 1 319 ? -14.099 -16.348 41.601 1.00 38.16 319 SER A CA 1
ATOM 2495 C C . SER A 1 319 ? -15.238 -17.314 41.957 1.00 38.16 319 SER A C 1
ATOM 2497 O O . SER A 1 319 ? -16.138 -16.911 42.702 1.00 38.16 319 SER A O 1
ATOM 2499 N N . PRO A 1 320 ? -15.232 -18.565 41.471 1.00 43.44 320 PRO A N 1
ATOM 2500 C CA . PRO A 1 320 ? -16.119 -19.594 41.997 1.00 43.44 320 PRO A CA 1
ATOM 2501 C C . PRO A 1 320 ? -15.707 -19.977 43.432 1.00 43.44 320 PRO A C 1
ATOM 2503 O O . PRO A 1 320 ? -14.519 -19.901 43.763 1.00 43.44 320 PRO A O 1
ATOM 2506 N N . PRO A 1 321 ? -16.653 -20.385 44.297 1.00 43.25 321 PRO A N 1
ATOM 2507 C CA . PRO A 1 321 ? -16.332 -20.852 45.638 1.00 43.25 321 PRO A CA 1
ATOM 2508 C C . PRO A 1 321 ? -15.578 -22.187 45.582 1.00 43.25 321 PRO A C 1
ATOM 2510 O O . PRO A 1 321 ? -15.877 -23.060 44.768 1.00 43.25 321 PRO A O 1
ATOM 2513 N N . ALA A 1 322 ? -14.593 -22.327 46.469 1.00 40.53 322 ALA A N 1
ATOM 2514 C CA . ALA A 1 322 ? -13.839 -23.552 46.677 1.00 40.53 322 ALA A CA 1
ATOM 2515 C C . ALA A 1 322 ? -14.764 -24.675 47.171 1.00 40.53 322 ALA A C 1
ATOM 2517 O O . ALA A 1 322 ? -15.452 -24.522 48.179 1.00 40.53 322 ALA A O 1
ATOM 2518 N N . ILE A 1 323 ? -14.752 -25.813 46.476 1.00 48.38 323 ILE A N 1
ATOM 2519 C CA . ILE A 1 323 ? -15.359 -27.054 46.959 1.00 48.38 323 ILE A CA 1
ATOM 2520 C C . ILE A 1 323 ? -14.323 -27.744 47.847 1.00 48.38 323 ILE A C 1
ATOM 2522 O O . ILE A 1 323 ? -13.354 -28.324 47.363 1.00 48.38 323 ILE A O 1
ATOM 2526 N N . THR A 1 324 ? -14.520 -27.672 49.161 1.00 53.28 324 THR A N 1
ATOM 2527 C CA . THR A 1 324 ? -13.858 -28.554 50.126 1.00 53.28 324 THR A CA 1
ATOM 2528 C C . THR A 1 324 ? -14.631 -29.870 50.179 1.00 53.28 324 THR A C 1
ATOM 2530 O O . THR A 1 324 ? -15.664 -29.957 50.840 1.00 53.28 324 THR A O 1
ATOM 2533 N N . GLY A 1 325 ? -14.151 -30.885 49.463 1.00 42.50 325 GLY A N 1
ATOM 2534 C CA . GLY A 1 325 ? -14.608 -32.265 49.615 1.00 42.50 325 GLY A CA 1
ATOM 2535 C C . GLY A 1 325 ? -13.805 -32.961 50.710 1.00 42.50 325 GLY A C 1
ATOM 2536 O O . GLY A 1 325 ? -12.604 -33.167 50.557 1.00 42.50 325 GLY A O 1
ATOM 2537 N N . ARG A 1 326 ? -14.470 -33.288 51.818 1.00 46.22 326 ARG A N 1
ATOM 2538 C CA . ARG A 1 326 ? -14.026 -34.250 52.829 1.00 46.22 326 ARG A CA 1
ATOM 2539 C C . ARG A 1 326 ? -14.891 -35.499 52.613 1.00 46.22 326 ARG A C 1
ATOM 2541 O O . ARG A 1 326 ? -16.114 -35.371 52.642 1.00 46.22 326 ARG A O 1
ATOM 2548 N N . GLY A 1 327 ? -14.263 -36.645 52.369 1.00 44.94 327 GLY A N 1
ATOM 2549 C CA . GLY A 1 327 ? -14.901 -37.943 52.129 1.00 44.94 327 GLY A CA 1
ATOM 2550 C C . GLY A 1 327 ? -13.868 -38.950 51.671 1.00 44.94 327 GLY A C 1
ATOM 2551 O O . GLY A 1 327 ? -13.379 -38.762 50.538 1.00 44.94 327 GLY A O 1
#

Sequence (327 aa):
MEMPWFSGKSPLSPLRKGGNVRSGAALPGQIASDPRNCSKNLLKRGNLRSHVPLRGKCTQSNEFSKNSVIVSSRANVPALESLLPRQARMLLIFSLMLLLMLAGCAAGKKWKYLPASKAEERSVYVVTHGWHTGIVLSKGDLGPELGFVQDFLIPGQYYEFGWGEAEFYQADKVTAPIFLKAVLWRNPSVMHVVSLPAPPATFYSGKGVIELNLSQEGLQHLKDRLRASFEFDQQNHPYPLKGRPTGDNRFFKGEDYYLITNTCNRWTAKMLESGGVPIDTVFTLRAASVVRQVNEAKKEYLRLRRSGGVTGAALHKKSPPAITGRG

Foldseek 3Di:
DFDCVLQQNQPDPDDDDDDDDDDDDDDDDDDDDDDDDDDDDDDDDDDDDDDDDDDDDDDDDDDDDDDDDPPPPPPPPDDPVPPDPPVVVVVVVVVVVVVVVVVVPPPFAAFDFFAPDPVQWAKKKWADPFFFIWIKHAQVLLPPLRVLVVQQEPAAGMKIKFKFADCCSNDSDDDPVNVCCLAADWGWMKIKMFHHNDDPCVSVVNPRMDMDIFGNQLSVQLSNLSSLQFDADPVRHWAWDDDDSYGRMTMTGTPGTGYLQRGRQLSNQVSNVSSRQRADNRPRNGPVRSVVSSVVSRVVSVVVCVVSVVVVVPPPPDDDDDDDDDD

Secondary structure (DSSP, 8-state):
---TTTTT--TT-------------------------------------------------------------------GGGSS-HHHHHHHHHHHHHHHHHHTT-S----SS--SSGGG-EEEEEEE-SS-EEEEEEGGG-HHHHGGGGGGS---SEEEEEEEEHHHHH-SS--HHHHHHHHHS-EEEEEEEEEESS-HHHHTTTTTEEEEEE-HHHHHHHHHHHHTTB-B-TTS-B-B-SS-SSSSEEEEEEEEEEBTTB-HHHHHHHHHHHTT----SSS--SHHHHHHHHHHHHHHHHHHHHHHHHHTTSS---PPPP-----

Radius of gyration: 34.47 Å; chains: 1; bounding box: 114×88×76 Å

pLDDT: mean 74.59, std 26.41, range [25.36, 98.75]

InterPro domains:
  IPR011727 Conserved hypothetical protein CHP02117 [PF09601] (124-284)